Protein AF-A0A1F8RTR8-F1 (afdb_monomer)

Secondary structure (DSSP, 8-state):
-HHHHHHHHHHHHHHHHTSPEEEETTEEEE--GGGHHHHHHHHHHHHHHHHHHHHHS-TT-HHHHHHHHHHHHHHHHHHH-TT-HHHHHHHHHHHHHHHHHHHHTTSS-HHHHHHHHHHHHHHHHHHHHHHTTTT-TTPS-TTHHHHHHHTTHHHHHHHHHHHHT---TTS--PPPP-

Structure (mmCIF, N/CA/C/O backbone):
data_AF-A0A1F8RTR8-F1
#
_entry.id   AF-A0A1F8RTR8-F1
#
loop_
_atom_site.group_PDB
_atom_site.id
_atom_site.type_symbol
_atom_site.label_atom_id
_atom_site.label_alt_id
_atom_site.label_comp_id
_atom_site.label_asym_id
_atom_site.label_entity_id
_atom_site.label_seq_id
_atom_site.pdbx_PDB_ins_code
_atom_site.Cartn_x
_atom_site.Cartn_y
_atom_site.Cartn_z
_atom_site.occupancy
_atom_site.B_iso_or_equiv
_atom_site.auth_seq_id
_atom_site.auth_comp_id
_atom_site.auth_asym_id
_atom_site.auth_atom_id
_atom_site.pdbx_PDB_model_num
ATOM 1 N N . MET A 1 1 ? -12.261 -6.865 -1.893 1.00 75.06 1 MET A N 1
ATOM 2 C CA . MET A 1 1 ? -11.832 -5.700 -2.697 1.00 75.06 1 MET A CA 1
ATOM 3 C C . MET A 1 1 ? -10.372 -5.346 -2.446 1.00 75.06 1 MET A C 1
ATOM 5 O O . MET A 1 1 ? -9.597 -5.442 -3.381 1.00 75.06 1 MET A O 1
ATOM 9 N N . THR A 1 2 ? -9.931 -5.066 -1.217 1.00 83.62 2 THR A N 1
ATOM 10 C CA . THR A 1 2 ? -8.513 -4.719 -0.973 1.00 83.62 2 THR A CA 1
ATOM 11 C C . THR A 1 2 ? -7.526 -5.859 -1.247 1.00 83.62 2 THR A C 1
ATOM 13 O O . THR A 1 2 ? -6.476 -5.614 -1.820 1.00 83.62 2 THR A O 1
ATOM 16 N N . LEU A 1 3 ? -7.878 -7.119 -0.955 1.00 86.56 3 LEU A N 1
ATOM 17 C CA . LEU A 1 3 ? -7.029 -8.270 -1.316 1.00 86.56 3 LEU A CA 1
ATOM 18 C C . LEU A 1 3 ? -6.815 -8.394 -2.833 1.00 86.56 3 LEU A C 1
ATOM 20 O O . LEU A 1 3 ? -5.707 -8.675 -3.275 1.00 86.56 3 LEU A O 1
ATOM 24 N N . LEU A 1 4 ? -7.856 -8.112 -3.626 1.00 87.38 4 LEU A N 1
ATOM 25 C CA . LEU A 1 4 ? -7.751 -8.052 -5.086 1.00 87.38 4 LEU A CA 1
ATOM 26 C C . LEU A 1 4 ? -6.776 -6.949 -5.516 1.00 87.38 4 LEU A C 1
ATOM 28 O O . LEU A 1 4 ? -5.983 -7.169 -6.419 1.00 87.38 4 LEU A O 1
ATOM 32 N N . GLY A 1 5 ? -6.771 -5.804 -4.827 1.00 84.19 5 GLY A N 1
ATOM 33 C CA . GLY A 1 5 ? -5.777 -4.754 -5.059 1.00 84.19 5 GLY A CA 1
ATOM 34 C C . GLY A 1 5 ? -4.341 -5.236 -4.848 1.00 84.19 5 GLY A C 1
ATOM 35 O O . GLY A 1 5 ? -3.476 -4.896 -5.643 1.00 84.19 5 GLY A O 1
ATOM 36 N N . GLY A 1 6 ? -4.095 -6.093 -3.852 1.00 84.06 6 GLY A N 1
ATOM 37 C CA . GLY A 1 6 ? -2.775 -6.696 -3.643 1.00 84.06 6 GLY A CA 1
ATOM 38 C C . GLY A 1 6 ? -2.369 -7.640 -4.780 1.00 84.06 6 GLY A C 1
ATOM 39 O O . GLY A 1 6 ? -1.222 -7.631 -5.217 1.00 84.06 6 GLY A O 1
ATOM 40 N N . VAL A 1 7 ? -3.320 -8.406 -5.323 1.00 88.00 7 VAL A N 1
ATOM 41 C CA . VAL A 1 7 ? -3.085 -9.237 -6.517 1.00 88.00 7 VAL A CA 1
ATOM 42 C C . VAL A 1 7 ? -2.776 -8.368 -7.736 1.00 88.00 7 VAL A C 1
ATOM 44 O O . VAL A 1 7 ? -1.822 -8.650 -8.456 1.00 88.00 7 VAL A O 1
ATOM 47 N N . LEU A 1 8 ? -3.538 -7.290 -7.949 1.00 88.44 8 LEU A N 1
ATOM 48 C CA . LEU A 1 8 ? -3.298 -6.344 -9.044 1.00 88.44 8 LEU A CA 1
ATOM 49 C C . LEU A 1 8 ? -1.946 -5.643 -8.911 1.00 88.44 8 LEU A C 1
ATOM 51 O O . LEU A 1 8 ? -1.285 -5.426 -9.919 1.00 88.44 8 LEU A O 1
ATOM 55 N N . TRP A 1 9 ? -1.506 -5.351 -7.686 1.00 85.75 9 TRP A N 1
ATOM 56 C CA . TRP A 1 9 ? -0.172 -4.821 -7.421 1.00 85.75 9 TRP A CA 1
ATOM 57 C C . TRP A 1 9 ? 0.919 -5.794 -7.875 1.00 85.75 9 TRP A C 1
ATOM 59 O O . TRP A 1 9 ? 1.797 -5.416 -8.643 1.00 85.75 9 TRP A O 1
ATOM 69 N N . ILE A 1 10 ? 0.836 -7.067 -7.471 1.00 86.44 10 ILE A N 1
ATOM 70 C CA . ILE A 1 10 ? 1.791 -8.098 -7.909 1.00 86.44 10 ILE A CA 1
ATOM 71 C C . ILE A 1 10 ? 1.756 -8.250 -9.434 1.00 86.44 10 ILE A C 1
ATOM 73 O O . ILE A 1 10 ? 2.806 -8.292 -10.069 1.00 86.44 10 ILE A O 1
ATOM 77 N N . ALA A 1 11 ? 0.564 -8.293 -10.034 1.00 87.69 11 ALA A N 1
ATOM 78 C CA . ALA A 1 11 ? 0.414 -8.386 -11.482 1.00 87.69 11 ALA A CA 1
ATOM 79 C C . ALA A 1 11 ? 1.041 -7.180 -12.202 1.00 87.69 11 ALA A C 1
ATOM 81 O O . ALA A 1 11 ? 1.734 -7.368 -13.198 1.00 87.69 11 ALA A O 1
ATOM 82 N N . ALA A 1 12 ? 0.864 -5.963 -11.675 1.00 85.25 12 ALA A N 1
ATOM 83 C CA . ALA A 1 12 ? 1.506 -4.760 -12.196 1.00 85.25 12 ALA A CA 1
ATOM 84 C C . ALA A 1 12 ? 3.035 -4.897 -12.184 1.00 85.25 12 ALA A C 1
ATOM 86 O O . ALA A 1 12 ? 3.680 -4.596 -13.182 1.00 85.25 12 ALA A O 1
ATOM 87 N N . LEU A 1 13 ? 3.617 -5.425 -11.102 1.00 82.31 13 LEU A N 1
ATOM 88 C CA . LEU A 1 13 ? 5.060 -5.671 -11.035 1.00 82.31 13 LEU A CA 1
ATOM 89 C C . LEU A 1 13 ? 5.512 -6.695 -12.067 1.00 82.31 13 LEU A C 1
ATOM 91 O O . LEU A 1 13 ? 6.460 -6.434 -12.795 1.00 82.31 13 LEU A O 1
ATOM 95 N N . VAL A 1 14 ? 4.816 -7.827 -12.181 1.00 84.25 14 VAL A N 1
ATOM 96 C CA . VAL A 1 14 ? 5.143 -8.850 -13.184 1.00 84.25 14 VAL A CA 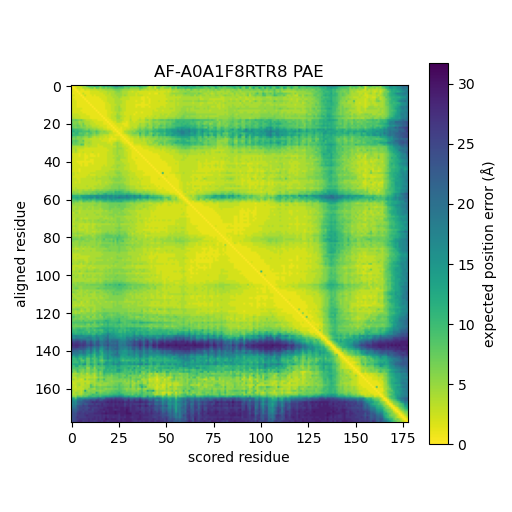1
ATOM 97 C C . VAL A 1 14 ? 5.098 -8.260 -14.594 1.00 84.25 14 VAL A C 1
ATOM 99 O O . VAL A 1 14 ? 6.010 -8.505 -15.380 1.00 84.25 14 VAL A O 1
ATOM 102 N N . VAL A 1 15 ? 4.085 -7.451 -14.911 1.00 84.50 15 VAL A N 1
ATOM 103 C CA . VAL A 1 15 ? 3.976 -6.779 -16.213 1.00 84.50 15 VAL A CA 1
ATOM 104 C C . VAL A 1 15 ? 5.108 -5.773 -16.416 1.00 84.50 15 VAL A C 1
ATOM 106 O O . VAL A 1 15 ? 5.698 -5.764 -17.488 1.00 84.50 15 VAL A O 1
ATOM 109 N N . ALA A 1 16 ? 5.466 -4.980 -15.404 1.00 81.38 16 ALA A N 1
ATOM 110 C CA . ALA A 1 16 ? 6.568 -4.023 -15.499 1.00 81.38 16 ALA A CA 1
ATOM 111 C C . ALA A 1 16 ? 7.924 -4.720 -15.735 1.00 81.38 16 ALA A C 1
ATOM 113 O O . ALA A 1 16 ? 8.689 -4.302 -16.601 1.00 81.38 16 ALA A O 1
ATOM 114 N N . ILE A 1 17 ? 8.188 -5.836 -15.041 1.00 79.62 17 ILE A N 1
ATOM 115 C CA . ILE A 1 17 ? 9.402 -6.660 -15.220 1.00 79.62 17 ILE A CA 1
ATOM 116 C C . ILE A 1 17 ? 9.464 -7.273 -16.611 1.00 79.62 17 ILE A C 1
ATOM 118 O O . ILE A 1 17 ? 10.542 -7.427 -17.171 1.00 79.62 17 ILE A O 1
ATOM 122 N N . ASN A 1 18 ? 8.320 -7.679 -17.158 1.00 83.56 18 ASN A N 1
ATOM 123 C CA . ASN A 1 18 ? 8.250 -8.364 -18.446 1.00 83.56 18 ASN A CA 1
ATOM 124 C C . ASN A 1 18 ? 7.904 -7.414 -19.600 1.00 83.56 18 ASN A C 1
ATOM 126 O O . ASN A 1 18 ? 7.709 -7.874 -20.724 1.00 83.56 18 ASN A O 1
ATOM 130 N N . GLY A 1 19 ? 7.863 -6.105 -19.337 1.00 80.88 19 GLY A N 1
ATOM 131 C CA . GLY A 1 19 ? 7.602 -5.075 -20.332 1.00 80.88 19 GLY A CA 1
ATOM 132 C C . GLY A 1 19 ? 8.645 -5.080 -21.455 1.00 80.88 19 GLY A C 1
ATOM 133 O O . GLY A 1 19 ? 9.770 -5.571 -21.254 1.00 80.88 19 GLY A O 1
ATOM 134 N N . PRO A 1 20 ? 8.284 -4.569 -22.647 1.00 84.56 20 PRO A N 1
ATOM 135 C CA . PRO A 1 20 ? 9.190 -4.524 -23.784 1.00 84.56 20 PRO A CA 1
ATOM 136 C C . PRO A 1 20 ? 10.413 -3.664 -23.456 1.00 84.56 20 PRO A C 1
ATOM 138 O O . PRO A 1 20 ? 10.324 -2.680 -22.725 1.00 84.56 20 PRO A O 1
ATOM 141 N N . ILE A 1 21 ? 11.571 -4.052 -23.988 1.00 85.75 21 ILE A N 1
ATOM 142 C CA . ILE A 1 21 ? 12.793 -3.260 -23.849 1.00 85.75 21 ILE A CA 1
ATOM 143 C C . ILE A 1 21 ? 12.718 -2.098 -24.840 1.00 85.75 21 ILE A C 1
ATOM 145 O O . ILE A 1 21 ? 12.547 -2.318 -26.039 1.00 85.75 21 ILE A O 1
ATOM 149 N N . VAL A 1 22 ? 12.860 -0.879 -24.333 1.00 83.88 22 VAL A N 1
ATOM 150 C CA . VAL A 1 22 ? 12.938 0.357 -25.108 1.00 83.88 22 VAL A CA 1
ATOM 151 C C . VAL A 1 22 ? 14.374 0.859 -25.058 1.00 83.88 22 VAL A C 1
ATOM 153 O O . VAL A 1 22 ? 15.023 0.838 -24.010 1.00 83.88 22 VAL A O 1
ATOM 156 N N . VAL A 1 23 ? 14.875 1.270 -26.219 1.00 88.94 23 VAL A N 1
ATOM 157 C CA . VAL A 1 23 ? 16.188 1.891 -26.376 1.00 88.94 23 VAL A CA 1
ATOM 158 C C . VAL A 1 23 ? 15.952 3.297 -26.904 1.00 88.94 23 VAL A C 1
ATOM 160 O O . VAL A 1 23 ? 15.406 3.454 -27.995 1.00 88.94 23 VAL A O 1
ATOM 163 N N . ASP A 1 24 ? 16.343 4.302 -26.131 1.00 87.88 24 ASP A N 1
ATOM 164 C CA . ASP A 1 24 ? 16.258 5.710 -26.512 1.00 87.88 24 ASP A CA 1
ATOM 165 C C . ASP A 1 24 ? 17.564 6.457 -26.189 1.00 87.88 24 ASP A C 1
ATOM 167 O O . ASP A 1 24 ? 18.583 5.854 -25.842 1.00 87.88 24 ASP A O 1
ATOM 171 N N . GLU A 1 25 ? 17.559 7.780 -26.358 1.00 87.62 25 GLU A N 1
ATOM 172 C CA . GLU A 1 25 ? 18.724 8.642 -26.113 1.00 87.62 25 GLU A CA 1
ATOM 173 C C . GLU A 1 25 ? 19.203 8.637 -24.646 1.00 87.62 25 GLU A C 1
ATOM 175 O O . GLU A 1 25 ? 20.339 9.024 -24.373 1.00 87.62 25 GLU A O 1
ATOM 180 N N . TRP A 1 26 ? 18.372 8.159 -23.711 1.00 74.81 26 TRP A N 1
ATOM 181 C CA . TRP A 1 26 ? 18.653 8.093 -22.275 1.00 74.81 26 TRP A CA 1
ATOM 182 C C . TRP A 1 26 ? 19.114 6.702 -21.818 1.00 74.81 26 TRP A C 1
ATOM 184 O O . TRP A 1 26 ? 19.525 6.539 -20.666 1.00 74.81 26 TRP A O 1
ATOM 194 N N . GLY A 1 27 ? 19.097 5.706 -22.709 1.00 80.25 27 GLY A N 1
ATOM 195 C CA . GLY A 1 27 ? 19.649 4.376 -22.473 1.00 80.25 27 GLY A CA 1
ATOM 196 C C . GLY A 1 27 ? 18.702 3.244 -22.859 1.00 80.25 27 GLY A C 1
ATOM 197 O O . GLY A 1 27 ? 17.877 3.354 -23.760 1.00 80.25 27 GLY A O 1
ATOM 198 N N . THR A 1 28 ? 18.866 2.099 -22.198 1.00 78.88 28 THR A N 1
ATOM 199 C CA . THR A 1 28 ? 18.033 0.906 -22.399 1.00 78.88 28 THR A CA 1
ATOM 200 C C . THR A 1 28 ? 17.287 0.587 -21.111 1.00 78.88 28 THR A C 1
ATOM 202 O O . THR A 1 28 ? 17.915 0.359 -20.078 1.00 78.88 28 THR A O 1
ATOM 205 N N . TYR A 1 29 ? 15.957 0.550 -21.167 1.00 76.50 29 TYR A N 1
ATOM 206 C CA . TYR A 1 29 ? 15.097 0.231 -20.023 1.00 76.50 29 TYR A CA 1
ATOM 207 C C . TYR A 1 29 ? 13.901 -0.622 -20.447 1.00 76.50 29 TYR A C 1
ATOM 209 O O . TYR A 1 29 ? 13.642 -0.821 -21.631 1.00 76.50 29 TYR A O 1
ATOM 217 N N . ARG A 1 30 ? 13.171 -1.166 -19.469 1.00 78.44 30 ARG A N 1
ATOM 218 C CA . ARG A 1 30 ? 11.895 -1.845 -19.718 1.00 78.44 30 ARG A CA 1
ATOM 219 C C . ARG A 1 30 ? 10.743 -0.864 -19.593 1.00 78.44 30 ARG A C 1
ATOM 221 O O . ARG A 1 30 ? 10.646 -0.158 -18.591 1.00 78.44 30 ARG A O 1
ATOM 228 N N . ASP A 1 31 ? 9.869 -0.851 -20.588 1.00 79.00 31 ASP A N 1
ATOM 229 C CA . ASP A 1 31 ? 8.670 -0.026 -20.574 1.00 79.00 31 ASP A CA 1
ATOM 230 C C . ASP A 1 31 ? 7.635 -0.594 -19.594 1.00 79.00 31 ASP A C 1
ATOM 232 O O . ASP A 1 31 ? 7.005 -1.629 -19.824 1.00 79.00 31 ASP A O 1
ATOM 236 N N . GLY A 1 32 ? 7.466 0.111 -18.477 1.00 78.50 32 GLY A N 1
ATOM 237 C CA . GLY A 1 32 ? 6.489 -0.206 -17.444 1.00 78.50 32 GLY A CA 1
ATOM 238 C C . GLY A 1 32 ? 5.085 0.344 -17.711 1.00 78.50 32 GLY A C 1
ATOM 239 O O . GLY A 1 32 ? 4.200 0.134 -16.882 1.00 78.50 32 GLY A O 1
ATOM 240 N N . MET A 1 33 ? 4.832 1.042 -18.824 1.00 82.50 33 MET A N 1
ATOM 241 C CA . MET A 1 33 ? 3.546 1.712 -19.065 1.00 82.50 33 MET A CA 1
ATOM 242 C C . MET A 1 33 ? 2.363 0.742 -19.119 1.00 82.50 33 MET A C 1
ATOM 244 O O . MET A 1 33 ? 1.274 1.073 -18.648 1.00 82.50 33 MET A O 1
ATOM 248 N N . ALA A 1 34 ? 2.574 -0.489 -19.592 1.00 84.25 34 ALA A N 1
ATOM 249 C CA . ALA A 1 34 ? 1.549 -1.535 -19.580 1.00 84.25 34 ALA A CA 1
ATOM 250 C C . ALA A 1 34 ? 1.096 -1.933 -18.157 1.00 84.25 34 ALA A C 1
ATOM 252 O O . ALA A 1 34 ? -0.018 -2.424 -17.976 1.00 84.25 34 ALA A O 1
ATOM 253 N N . ALA A 1 35 ? 1.927 -1.698 -17.135 1.00 84.38 35 ALA A N 1
ATOM 254 C CA . ALA A 1 35 ? 1.590 -1.963 -15.740 1.00 84.38 35 ALA A CA 1
ATOM 255 C C . ALA A 1 35 ? 0.752 -0.848 -15.094 1.00 84.38 35 ALA A C 1
ATOM 257 O O . ALA A 1 35 ? 0.115 -1.089 -14.065 1.00 84.38 35 ALA A O 1
ATOM 258 N N . MET A 1 36 ? 0.714 0.355 -15.684 1.00 84.31 36 MET A N 1
ATOM 259 C CA . MET A 1 36 ? 0.071 1.532 -15.084 1.00 84.31 36 MET A CA 1
ATOM 260 C C . MET A 1 36 ? -1.418 1.333 -14.768 1.00 84.31 36 MET A C 1
ATOM 262 O O . MET A 1 36 ? -1.820 1.668 -13.652 1.00 84.31 36 MET A O 1
ATOM 266 N N . PRO A 1 37 ? -2.253 0.736 -15.646 1.00 88.06 37 PRO A N 1
ATOM 267 C CA . PRO A 1 37 ? -3.659 0.496 -15.317 1.00 88.06 37 PRO A CA 1
ATOM 268 C C . PRO A 1 37 ? -3.842 -0.434 -14.108 1.00 88.06 37 PRO A C 1
ATOM 270 O O . PRO A 1 37 ? -4.712 -0.199 -13.267 1.00 88.06 37 PRO A O 1
ATOM 273 N N . LEU A 1 38 ? -3.003 -1.472 -13.992 1.00 88.50 38 LEU A N 1
ATOM 274 C CA . LEU A 1 38 ? -3.037 -2.426 -12.878 1.00 88.50 38 LEU A CA 1
ATOM 275 C C . LEU A 1 38 ? -2.569 -1.772 -11.575 1.00 88.50 38 LEU A C 1
ATOM 277 O O . LEU A 1 38 ? -3.211 -1.935 -10.536 1.00 88.50 38 LEU A O 1
ATOM 281 N N . PHE A 1 39 ? -1.490 -0.992 -11.645 1.00 83.75 39 PHE A N 1
ATOM 282 C CA . PHE A 1 39 ? -0.960 -0.218 -10.526 1.00 83.75 39 PHE A CA 1
ATOM 283 C C . PHE A 1 39 ? -1.994 0.780 -9.998 1.00 83.75 39 PHE A C 1
ATOM 285 O O . PHE A 1 39 ? -2.283 0.818 -8.800 1.00 83.75 39 PHE A O 1
ATOM 292 N N . PHE A 1 40 ? -2.624 1.531 -10.901 1.00 87.25 40 PHE A N 1
ATOM 293 C CA . PHE A 1 40 ? -3.669 2.487 -10.565 1.00 87.25 40 PHE A CA 1
ATOM 294 C C . PHE A 1 40 ? -4.858 1.808 -9.877 1.00 87.25 40 PHE A C 1
ATOM 296 O O . PHE A 1 40 ? -5.270 2.220 -8.791 1.00 87.25 40 PHE A O 1
ATOM 303 N N . ALA A 1 41 ? -5.363 0.712 -10.451 1.00 90.56 41 ALA A N 1
ATOM 304 C CA . ALA A 1 41 ? -6.453 -0.056 -9.858 1.00 90.56 41 ALA A CA 1
ATOM 305 C C . ALA A 1 41 ? -6.085 -0.613 -8.470 1.00 90.56 41 ALA A C 1
ATOM 307 O O . ALA A 1 41 ? -6.904 -0.568 -7.547 1.00 90.56 41 ALA A O 1
ATOM 308 N N . ALA A 1 42 ? -4.849 -1.087 -8.286 1.00 88.62 42 ALA A N 1
ATOM 309 C CA . ALA A 1 42 ? -4.358 -1.544 -6.991 1.00 88.62 42 ALA A CA 1
ATOM 310 C C . ALA A 1 42 ? -4.405 -0.428 -5.936 1.00 88.62 42 ALA A C 1
ATOM 312 O O . ALA A 1 42 ? -4.948 -0.642 -4.846 1.00 88.62 42 ALA A O 1
ATOM 313 N N . ILE A 1 43 ? -3.903 0.768 -6.260 1.00 88.19 43 ILE A N 1
ATOM 314 C CA . ILE A 1 43 ? -3.917 1.924 -5.353 1.00 88.19 43 ILE A CA 1
ATOM 315 C C . ILE A 1 43 ? -5.346 2.389 -5.054 1.00 88.19 43 ILE A C 1
ATOM 317 O O . ILE A 1 43 ? -5.668 2.644 -3.892 1.00 88.19 43 ILE A O 1
ATOM 321 N N . MET A 1 44 ? -6.235 2.436 -6.053 1.00 90.19 44 MET A N 1
ATOM 322 C CA . MET A 1 44 ? -7.649 2.757 -5.826 1.00 90.19 44 MET A CA 1
ATOM 323 C C . MET A 1 44 ? -8.285 1.795 -4.818 1.00 90.19 44 MET A C 1
ATOM 325 O O . MET A 1 44 ? -8.955 2.227 -3.879 1.00 90.19 44 MET A O 1
ATOM 329 N N . LEU A 1 45 ? -8.047 0.488 -4.970 1.00 90.69 45 LEU A N 1
ATOM 330 C CA . LEU A 1 45 ? -8.581 -0.526 -4.060 1.00 90.69 45 LEU A CA 1
ATOM 331 C C . LEU A 1 45 ? -7.980 -0.428 -2.651 1.00 90.69 45 LEU A C 1
ATOM 333 O O . LEU A 1 45 ? -8.691 -0.701 -1.679 1.00 90.69 45 LEU A O 1
ATOM 337 N N . LEU A 1 46 ? -6.716 -0.007 -2.520 1.00 89.06 46 LEU A N 1
ATOM 338 C CA . LEU A 1 46 ? -6.123 0.313 -1.219 1.00 89.06 46 LEU A CA 1
ATOM 339 C C . LEU A 1 46 ? -6.818 1.512 -0.576 1.00 89.06 46 LEU A C 1
ATOM 341 O O . LEU A 1 46 ? -7.239 1.409 0.573 1.00 89.06 46 LEU A O 1
ATOM 345 N N . GLY A 1 47 ? -6.991 2.610 -1.318 1.00 87.38 47 GLY A N 1
ATOM 346 C CA . GLY A 1 47 ? -7.668 3.821 -0.848 1.00 87.38 47 GLY A CA 1
ATOM 347 C C . GLY A 1 47 ? -9.099 3.545 -0.383 1.00 87.38 47 GLY A C 1
ATOM 348 O O . GLY A 1 47 ? -9.464 3.872 0.746 1.00 87.38 47 GLY A O 1
ATOM 349 N N . VAL A 1 48 ? -9.888 2.831 -1.192 1.00 89.38 48 VAL A N 1
ATOM 350 C CA . VAL A 1 48 ? -11.241 2.384 -0.810 1.00 89.38 48 VAL A CA 1
ATOM 351 C C . VAL A 1 48 ? -11.198 1.519 0.453 1.00 89.38 48 VAL A C 1
ATOM 353 O O . VAL A 1 48 ? -12.013 1.702 1.359 1.00 89.38 48 VAL A O 1
ATOM 356 N N . GLY A 1 49 ? -10.231 0.602 0.546 1.00 87.19 49 GLY A N 1
ATOM 357 C CA . GLY A 1 49 ? -10.019 -0.220 1.734 1.00 87.19 49 GLY A CA 1
ATOM 358 C C . GLY A 1 49 ? -9.721 0.603 2.990 1.00 87.19 49 GLY A C 1
ATOM 359 O O . GLY A 1 49 ? -10.313 0.352 4.039 1.00 87.19 49 GLY A O 1
ATOM 360 N N . MET A 1 50 ? -8.850 1.608 2.884 1.00 86.88 50 MET A N 1
ATOM 361 C CA . MET A 1 50 ? -8.504 2.505 3.990 1.00 86.88 50 MET A CA 1
ATOM 362 C C . MET A 1 50 ? -9.703 3.325 4.459 1.00 86.88 50 MET A C 1
ATOM 364 O O . MET A 1 50 ? -9.956 3.398 5.661 1.00 86.88 50 MET A O 1
ATOM 368 N N . ILE A 1 51 ? -10.473 3.897 3.529 1.00 88.25 51 ILE A N 1
ATOM 369 C CA . ILE A 1 51 ? -11.699 4.635 3.855 1.00 88.25 51 ILE A CA 1
ATOM 370 C C . ILE A 1 51 ? -12.687 3.707 4.569 1.00 88.25 51 ILE A C 1
ATOM 372 O O . ILE A 1 51 ? -13.239 4.069 5.606 1.00 88.25 51 ILE A O 1
ATOM 376 N N . ALA A 1 52 ? -12.861 2.474 4.086 1.00 89.19 52 ALA A N 1
ATOM 377 C CA . ALA A 1 52 ? -13.737 1.498 4.727 1.00 89.19 52 ALA A CA 1
ATOM 378 C C . ALA A 1 52 ? -13.288 1.131 6.154 1.00 89.19 52 ALA A C 1
ATOM 380 O O . ALA A 1 52 ? -14.138 0.976 7.032 1.00 89.19 52 ALA A O 1
ATOM 381 N N . VAL A 1 53 ? -11.978 1.018 6.413 1.00 86.12 53 VAL A N 1
ATOM 382 C CA . VAL A 1 53 ? -11.445 0.835 7.776 1.00 86.12 53 VAL A CA 1
ATOM 383 C C . VAL A 1 53 ? -11.739 2.066 8.633 1.00 86.12 53 VAL A C 1
ATOM 385 O O . VAL A 1 53 ? -12.264 1.927 9.735 1.00 86.12 53 VAL A O 1
ATOM 388 N N . ALA A 1 54 ? -11.479 3.268 8.122 1.00 86.88 54 ALA A N 1
ATOM 389 C CA . ALA A 1 54 ? -11.691 4.519 8.846 1.00 86.88 54 ALA A CA 1
ATOM 390 C C . ALA A 1 54 ? -13.157 4.751 9.245 1.00 86.88 54 ALA A C 1
ATOM 392 O O . ALA A 1 54 ? -13.437 5.190 10.363 1.00 86.88 54 ALA A O 1
ATOM 393 N N . LEU A 1 55 ? -14.100 4.403 8.366 1.00 88.44 55 LEU A N 1
ATOM 394 C CA . LEU A 1 55 ? -15.538 4.472 8.641 1.00 88.44 55 LEU A CA 1
ATOM 395 C C . LEU A 1 55 ? -15.993 3.484 9.729 1.00 88.44 55 LEU A C 1
ATOM 397 O O . LEU A 1 55 ? -17.054 3.677 10.317 1.00 88.44 55 LEU A O 1
ATOM 401 N N . ARG A 1 56 ? -15.207 2.437 10.011 1.00 86.38 56 ARG A N 1
ATOM 402 C CA . ARG A 1 56 ? -15.481 1.451 11.072 1.00 86.38 56 ARG A CA 1
ATOM 403 C C . ARG A 1 56 ? -14.862 1.820 12.420 1.00 86.38 56 ARG A C 1
ATOM 405 O O . ARG A 1 56 ? -15.177 1.161 13.407 1.00 86.38 56 ARG A O 1
ATOM 412 N N . LEU A 1 57 ? -13.994 2.831 12.471 1.00 85.44 57 LEU A N 1
ATOM 413 C CA . LEU A 1 57 ? -13.408 3.304 13.724 1.00 85.44 57 LEU A CA 1
ATOM 414 C C . LEU A 1 57 ? -14.447 4.073 14.558 1.00 85.44 57 LEU A C 1
ATOM 416 O O . LEU A 1 57 ? -15.323 4.718 13.975 1.00 85.44 57 LEU A O 1
ATOM 420 N N . PRO A 1 58 ? -14.348 4.058 15.900 1.00 83.75 58 PRO A N 1
ATOM 421 C CA . PRO A 1 58 ? -15.239 4.818 16.779 1.00 83.75 58 PRO A CA 1
ATOM 422 C C . PRO A 1 58 ? -15.153 6.336 16.527 1.00 83.75 58 PRO A C 1
ATOM 424 O O . PRO A 1 58 ? -14.131 6.844 16.071 1.00 83.75 58 PRO A O 1
ATOM 427 N N . GLU A 1 59 ? -16.229 7.075 16.820 1.00 79.38 59 GLU A N 1
ATOM 428 C CA . GLU A 1 59 ? -16.342 8.530 16.593 1.00 79.38 59 GLU A CA 1
ATOM 429 C C . GLU A 1 59 ? -15.187 9.397 17.121 1.00 79.38 59 GLU A C 1
ATOM 431 O O . GLU A 1 59 ? -14.750 10.276 16.374 1.00 79.38 59 GLU A O 1
ATOM 436 N N . PRO A 1 60 ? -14.616 9.153 18.319 1.00 83.06 60 PRO A N 1
ATOM 437 C CA . PRO A 1 60 ? -13.462 9.923 18.787 1.00 83.06 60 PRO A CA 1
ATOM 438 C C . PRO A 1 60 ? -12.185 9.741 17.940 1.00 83.06 60 PRO A C 1
ATOM 440 O O . PRO A 1 60 ? -11.221 10.481 18.126 1.00 83.06 60 PRO A O 1
ATOM 443 N N . ALA A 1 61 ? -12.144 8.812 16.977 1.00 84.38 61 ALA A N 1
ATOM 444 C CA . ALA A 1 61 ? -11.000 8.588 16.088 1.00 84.38 61 ALA A CA 1
ATOM 445 C C . ALA A 1 61 ? -10.972 9.545 14.873 1.00 84.38 61 ALA A C 1
ATOM 447 O O . ALA A 1 61 ? -10.814 9.115 13.726 1.00 84.38 61 ALA A O 1
ATOM 448 N N . SER A 1 62 ? -11.100 10.855 15.104 1.00 88.69 62 SER A N 1
ATOM 449 C CA . SER A 1 62 ? -11.086 11.874 14.040 1.00 88.69 62 SER A CA 1
ATOM 45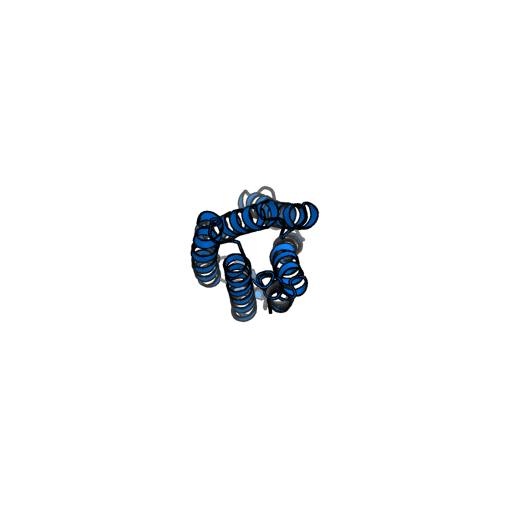0 C C . SER A 1 62 ? -9.758 11.919 13.270 1.00 88.69 62 SER A C 1
ATOM 452 O O . SER A 1 62 ? -9.764 12.026 12.044 1.00 88.69 62 SER A O 1
ATOM 454 N N . ILE A 1 63 ? -8.625 11.755 13.965 1.00 91.75 63 ILE A N 1
ATOM 455 C CA . ILE A 1 63 ? -7.280 11.785 13.365 1.00 91.75 63 ILE A CA 1
ATOM 456 C C . ILE A 1 63 ? -7.075 10.633 12.359 1.00 91.75 63 ILE A C 1
ATOM 458 O O . ILE A 1 63 ? -6.756 10.925 11.206 1.00 91.75 63 ILE A O 1
ATOM 462 N N . PRO A 1 64 ? -7.300 9.346 12.707 1.00 90.88 64 PRO A N 1
ATOM 463 C CA . PRO A 1 64 ? -7.235 8.252 11.734 1.00 90.88 64 PRO A CA 1
ATOM 464 C C . PRO A 1 64 ? -8.161 8.435 10.530 1.00 90.88 64 PRO A C 1
ATOM 466 O O . PRO A 1 64 ? -7.787 8.095 9.411 1.00 90.88 64 PRO A O 1
ATOM 469 N N . ARG A 1 65 ? -9.359 8.999 10.729 1.00 91.81 65 ARG A N 1
ATOM 470 C CA . ARG A 1 65 ? -10.289 9.267 9.625 1.00 91.81 65 ARG A CA 1
ATOM 471 C C . ARG A 1 65 ? -9.741 10.320 8.669 1.00 91.81 65 ARG A C 1
ATOM 473 O O . ARG A 1 65 ? -9.694 10.069 7.469 1.00 91.81 65 ARG A O 1
ATOM 480 N N . ALA A 1 66 ? -9.276 11.456 9.189 1.00 92.94 66 ALA A N 1
ATOM 481 C CA . ALA A 1 66 ? -8.632 12.490 8.381 1.00 92.94 66 ALA A CA 1
ATOM 482 C C . ALA A 1 66 ? -7.406 11.937 7.636 1.00 92.94 66 ALA A C 1
ATOM 484 O O . ALA A 1 66 ? -7.259 12.158 6.434 1.00 92.94 66 ALA A O 1
ATOM 485 N N . ALA A 1 67 ? -6.579 11.143 8.323 1.00 93.38 67 ALA A N 1
ATOM 486 C CA . ALA A 1 67 ? -5.422 10.487 7.729 1.00 93.38 67 ALA A CA 1
ATOM 487 C C . ALA A 1 67 ? -5.809 9.550 6.578 1.00 93.38 67 ALA A C 1
ATOM 489 O O . ALA A 1 67 ? -5.137 9.565 5.554 1.00 93.38 67 ALA A O 1
ATOM 490 N N . ALA A 1 68 ? -6.903 8.789 6.690 1.00 92.00 68 ALA A N 1
ATOM 491 C CA . ALA A 1 68 ? -7.376 7.927 5.606 1.00 92.00 68 ALA A CA 1
ATOM 492 C C . ALA A 1 68 ? -7.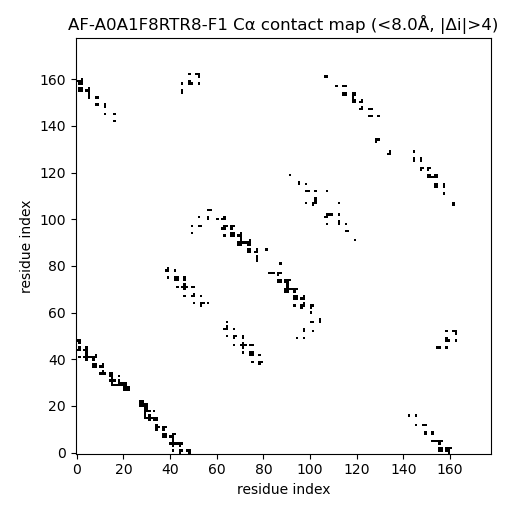775 8.717 4.350 1.00 92.00 68 ALA A C 1
ATOM 494 O O . ALA A 1 68 ? -7.451 8.292 3.240 1.00 92.00 68 ALA A O 1
ATOM 495 N N . TYR A 1 69 ? -8.439 9.870 4.503 1.00 92.75 69 TYR A N 1
ATOM 496 C CA . TYR A 1 69 ? -8.793 10.732 3.368 1.00 92.75 69 TYR A CA 1
ATOM 497 C C . TYR A 1 69 ? -7.552 11.324 2.701 1.00 92.75 69 TYR A C 1
ATOM 499 O O . TYR A 1 69 ? -7.379 11.178 1.491 1.00 92.75 69 TYR A O 1
ATOM 507 N N . VAL A 1 70 ? -6.658 11.923 3.494 1.00 95.06 70 VAL A N 1
ATOM 508 C CA . VAL A 1 70 ? -5.404 12.505 2.993 1.00 95.06 70 VAL A CA 1
ATOM 509 C C . VAL A 1 70 ? -4.548 11.434 2.318 1.00 95.06 70 VAL A C 1
ATOM 511 O O . VAL A 1 70 ? -4.074 11.645 1.205 1.00 95.06 70 VAL A O 1
ATOM 514 N N . ALA A 1 71 ? -4.412 10.259 2.936 1.00 92.88 71 ALA A N 1
ATOM 515 C CA . ALA A 1 71 ? -3.653 9.144 2.384 1.00 92.88 71 ALA A CA 1
ATOM 516 C C . ALA A 1 71 ? -4.240 8.625 1.071 1.00 92.88 71 ALA A C 1
ATOM 518 O O . ALA A 1 71 ? -3.493 8.284 0.160 1.00 92.88 71 ALA A O 1
ATOM 519 N N . SER A 1 72 ? -5.569 8.576 0.959 1.00 91.62 72 SER A N 1
ATOM 520 C CA . SER A 1 72 ? -6.239 8.132 -0.265 1.00 91.62 72 SER A CA 1
ATOM 521 C C . SER A 1 72 ? -6.024 9.125 -1.406 1.00 91.62 72 SER A C 1
ATOM 523 O O . SER A 1 72 ? -5.680 8.712 -2.509 1.00 91.62 72 SER A O 1
ATOM 525 N N . MET A 1 73 ? -6.158 10.430 -1.145 1.00 93.31 73 MET A N 1
ATOM 526 C CA . MET A 1 73 ? -5.886 11.469 -2.146 1.00 93.31 73 MET A CA 1
ATOM 527 C C . MET A 1 73 ? -4.415 11.478 -2.569 1.00 93.31 73 MET A C 1
ATOM 529 O O . MET A 1 73 ? -4.118 11.509 -3.761 1.00 93.31 73 MET A O 1
ATOM 533 N N . ALA A 1 74 ? -3.498 11.403 -1.603 1.00 94.12 74 ALA A N 1
ATOM 534 C CA . ALA A 1 74 ? -2.067 11.342 -1.866 1.00 94.12 74 ALA A CA 1
ATOM 535 C C . ALA A 1 74 ? -1.684 10.065 -2.629 1.00 94.12 74 ALA A C 1
ATOM 537 O O . ALA A 1 74 ? -0.902 10.124 -3.570 1.00 94.12 74 ALA A O 1
ATOM 538 N N . GLY A 1 75 ? -2.293 8.927 -2.286 1.00 89.06 75 GLY A N 1
ATOM 539 C CA . GLY A 1 75 ? -2.106 7.664 -2.993 1.00 89.06 75 GLY A CA 1
ATOM 540 C C . GLY A 1 75 ? -2.553 7.760 -4.448 1.00 89.06 75 GLY A C 1
ATOM 541 O O . GLY A 1 75 ? -1.797 7.388 -5.335 1.00 89.06 75 GLY A O 1
ATOM 542 N N . LEU A 1 76 ? -3.738 8.321 -4.713 1.00 90.00 76 LEU A N 1
ATOM 543 C CA . LEU A 1 76 ? -4.219 8.550 -6.080 1.00 90.00 76 LEU A CA 1
ATOM 544 C C . LEU A 1 76 ? -3.297 9.486 -6.865 1.00 90.00 76 LEU A C 1
ATOM 546 O O . LEU A 1 76 ? -2.970 9.195 -8.013 1.00 90.00 76 LEU A O 1
ATOM 550 N N . LEU A 1 77 ? -2.848 10.580 -6.247 1.00 91.88 77 LEU A N 1
ATOM 551 C CA . LEU A 1 77 ? -1.901 11.503 -6.869 1.00 91.88 77 LEU A CA 1
ATOM 552 C C . LEU A 1 77 ? -0.587 10.794 -7.222 1.00 91.88 77 LEU A C 1
ATOM 554 O O . LEU A 1 77 ? -0.085 10.949 -8.332 1.00 91.88 77 LEU A O 1
ATOM 558 N N . TRP A 1 78 ? -0.065 9.976 -6.308 1.00 87.44 78 TRP A N 1
ATOM 559 C CA . TRP A 1 78 ? 1.125 9.166 -6.551 1.00 87.44 78 TRP A CA 1
ATOM 560 C C . TRP A 1 78 ? 0.889 8.089 -7.615 1.00 87.44 78 TRP A C 1
ATOM 562 O O . TRP A 1 78 ? 1.790 7.781 -8.379 1.00 87.44 78 TRP A O 1
ATOM 572 N N . ALA A 1 79 ? -0.327 7.555 -7.737 1.00 81.44 79 ALA A N 1
ATOM 573 C CA . ALA A 1 79 ? -0.657 6.599 -8.787 1.00 81.44 79 ALA A CA 1
ATOM 574 C C . ALA A 1 79 ? -0.587 7.211 -10.195 1.00 81.44 79 ALA A C 1
ATOM 576 O O . ALA A 1 79 ? -0.139 6.546 -11.124 1.00 81.44 79 ALA A O 1
ATOM 577 N N . PHE A 1 80 ? -0.997 8.475 -10.346 1.00 82.19 80 PHE A N 1
ATOM 578 C CA . PHE A 1 80 ? -0.879 9.220 -11.605 1.00 82.19 80 PHE A CA 1
ATOM 579 C C . PHE A 1 80 ? 0.537 9.734 -11.874 1.00 82.19 80 PHE A C 1
ATOM 581 O O . PHE A 1 80 ? 0.945 9.841 -13.027 1.00 82.19 80 PHE A O 1
ATOM 588 N N . ALA A 1 81 ? 1.269 10.069 -10.815 1.00 82.50 81 ALA A N 1
ATOM 589 C CA . ALA A 1 81 ? 2.626 10.585 -10.884 1.00 82.50 81 ALA A CA 1
ATOM 590 C C . ALA A 1 81 ? 3.533 9.797 -9.924 1.00 82.50 81 ALA A C 1
ATOM 592 O O . ALA A 1 81 ? 3.907 10.318 -8.870 1.00 82.50 81 ALA A O 1
ATOM 593 N N . PRO A 1 82 ? 3.910 8.546 -10.258 1.00 71.94 82 PRO A N 1
ATOM 594 C CA . PRO A 1 82 ? 4.711 7.694 -9.372 1.00 71.94 82 PRO A CA 1
ATOM 595 C C . PRO A 1 82 ? 6.108 8.260 -9.091 1.00 71.94 82 PRO A C 1
ATOM 597 O O . PRO A 1 82 ? 6.698 7.970 -8.052 1.00 71.94 82 PRO A O 1
ATOM 600 N N . TRP A 1 83 ? 6.607 9.142 -9.961 1.00 73.94 83 TRP A N 1
ATOM 601 C CA . TRP A 1 83 ? 7.828 9.921 -9.735 1.00 73.94 83 TRP A CA 1
ATOM 602 C C . TRP A 1 83 ? 7.679 10.988 -8.640 1.00 73.94 83 TRP A C 1
ATOM 604 O O . TRP A 1 83 ? 8.677 11.453 -8.087 1.00 73.94 83 TRP A O 1
ATOM 614 N N . PHE A 1 84 ? 6.455 11.393 -8.286 1.00 82.88 84 PHE A N 1
ATOM 615 C CA . PHE A 1 84 ? 6.208 12.364 -7.225 1.00 82.88 84 PHE A CA 1
ATOM 616 C C . PHE A 1 84 ? 6.226 11.689 -5.846 1.00 82.88 84 PHE A C 1
ATOM 618 O O . PHE A 1 84 ? 5.206 11.536 -5.174 1.00 82.88 84 PHE A O 1
ATOM 625 N N . MET A 1 85 ? 7.426 11.291 -5.417 1.00 83.94 85 MET A N 1
ATOM 626 C CA . MET A 1 85 ? 7.666 10.465 -4.224 1.00 83.94 85 MET A CA 1
ATOM 627 C C . MET A 1 85 ? 7.033 11.014 -2.939 1.00 83.94 85 MET A C 1
ATOM 629 O O . MET A 1 85 ? 6.594 10.238 -2.092 1.00 83.94 85 MET A O 1
ATOM 633 N N . TRP A 1 86 ? 6.923 12.337 -2.802 1.00 88.50 86 TRP A N 1
ATOM 634 C CA . TRP A 1 86 ? 6.287 12.980 -1.648 1.00 88.50 86 TRP A CA 1
ATOM 635 C C . TRP A 1 86 ? 4.827 12.566 -1.460 1.00 88.50 86 TRP A C 1
ATOM 637 O O . TRP A 1 86 ? 4.401 12.334 -0.329 1.00 88.50 86 TRP A O 1
ATOM 647 N N . ALA A 1 87 ? 4.070 12.410 -2.549 1.00 89.06 87 ALA A N 1
ATOM 648 C CA . ALA A 1 87 ? 2.696 11.925 -2.476 1.00 89.06 87 ALA A CA 1
ATOM 649 C C . ALA A 1 87 ? 2.644 10.476 -1.961 1.00 89.06 87 ALA A C 1
ATOM 651 O O . ALA A 1 87 ? 1.818 10.156 -1.106 1.00 89.06 87 ALA A O 1
ATOM 652 N N . GLY A 1 88 ? 3.588 9.632 -2.386 1.00 87.75 88 GLY A N 1
ATOM 653 C CA . GLY A 1 88 ? 3.756 8.284 -1.845 1.00 87.75 88 GLY A CA 1
ATOM 654 C C . GLY A 1 88 ? 4.046 8.300 -0.342 1.00 87.75 88 GLY A C 1
ATOM 655 O O . GLY A 1 88 ? 3.384 7.594 0.419 1.00 87.75 88 GLY A O 1
ATOM 656 N N . VAL A 1 89 ? 4.990 9.133 0.114 1.00 90.88 89 VAL A N 1
ATOM 657 C CA . VAL A 1 89 ? 5.337 9.252 1.545 1.00 90.88 89 VAL A CA 1
ATOM 658 C C . VAL A 1 89 ? 4.104 9.617 2.369 1.00 90.88 89 VAL A C 1
ATOM 660 O O . VAL A 1 89 ? 3.823 8.968 3.375 1.00 90.88 89 VAL A O 1
ATOM 663 N N . VAL A 1 90 ? 3.331 10.612 1.924 1.00 94.69 90 VAL A N 1
ATOM 664 C CA . VAL A 1 90 ? 2.097 11.034 2.603 1.00 94.69 90 VAL A CA 1
ATOM 665 C C . VAL A 1 90 ? 1.061 9.905 2.627 1.00 94.69 90 VAL A C 1
ATOM 667 O O . VAL A 1 90 ? 0.446 9.668 3.669 1.00 94.69 90 VAL A O 1
ATOM 670 N N . ALA A 1 91 ? 0.895 9.174 1.521 1.00 91.44 91 ALA A N 1
ATOM 671 C CA . ALA A 1 91 ? -0.032 8.049 1.434 1.00 91.44 91 ALA A CA 1
ATOM 672 C C . ALA A 1 91 ? 0.294 6.954 2.460 1.00 91.44 91 ALA A C 1
ATOM 674 O O . ALA A 1 91 ? -0.562 6.550 3.251 1.00 91.44 91 ALA A O 1
ATOM 675 N N . PHE A 1 92 ? 1.549 6.509 2.501 1.00 90.88 92 PHE A N 1
ATOM 676 C CA . PHE A 1 92 ? 1.965 5.442 3.406 1.00 90.88 92 PHE A CA 1
ATOM 677 C C . PHE A 1 92 ? 2.062 5.901 4.866 1.00 90.88 92 PHE A C 1
ATOM 679 O O . PHE A 1 92 ? 1.693 5.143 5.761 1.00 90.88 92 PHE A O 1
ATOM 686 N N . ALA A 1 93 ? 2.470 7.145 5.135 1.00 93.88 93 ALA A N 1
ATOM 687 C CA . ALA A 1 93 ? 2.439 7.702 6.487 1.00 93.88 93 ALA A CA 1
ATOM 688 C C . ALA A 1 93 ? 1.005 7.757 7.034 1.00 93.88 93 ALA A C 1
ATOM 690 O O . ALA A 1 93 ? 0.751 7.338 8.163 1.00 93.88 93 ALA A O 1
ATOM 691 N N . GLY A 1 94 ? 0.043 8.205 6.222 1.00 93.44 94 GLY A N 1
ATOM 692 C CA . GLY A 1 94 ? -1.359 8.206 6.623 1.00 93.44 94 GLY A CA 1
ATOM 693 C C . GLY A 1 94 ? -1.916 6.793 6.829 1.00 93.44 94 GLY A C 1
ATOM 694 O O . GLY A 1 94 ? -2.645 6.569 7.795 1.00 93.44 94 GLY A O 1
ATOM 695 N N . LEU A 1 95 ? -1.496 5.811 6.023 1.00 92.25 95 LEU A N 1
ATOM 696 C CA . LEU A 1 95 ? -1.824 4.397 6.246 1.00 92.25 95 LEU A CA 1
ATOM 697 C C . LEU A 1 95 ? -1.310 3.889 7.608 1.00 92.25 95 LEU A C 1
ATOM 699 O O . LEU A 1 95 ? -2.040 3.189 8.312 1.00 92.25 95 LEU A O 1
ATOM 703 N N . LEU A 1 96 ? -0.099 4.278 8.024 1.00 94.75 96 LEU A N 1
ATOM 704 C CA . LEU A 1 96 ? 0.427 3.952 9.357 1.00 94.75 96 LEU A CA 1
ATOM 705 C C . LEU A 1 96 ? -0.390 4.614 10.474 1.00 94.75 96 LEU A C 1
ATOM 707 O O . LEU A 1 96 ? -0.678 3.971 11.483 1.00 94.75 96 LEU A O 1
ATOM 711 N N . VAL A 1 97 ? -0.822 5.866 10.294 1.00 95.38 97 VAL A N 1
ATOM 712 C CA . VAL A 1 97 ? -1.702 6.556 11.256 1.00 95.38 97 VAL A CA 1
ATOM 713 C C . VAL A 1 97 ? -3.046 5.834 11.389 1.00 95.38 97 VAL A C 1
ATOM 715 O O . VAL A 1 97 ? -3.523 5.631 12.508 1.00 95.38 97 VAL A O 1
ATOM 718 N N . VAL A 1 98 ? -3.637 5.390 10.273 1.00 92.12 98 VAL A N 1
ATOM 719 C CA . VAL A 1 98 ? -4.867 4.580 10.273 1.00 92.12 98 VAL A CA 1
ATOM 720 C C . VAL A 1 98 ? -4.647 3.262 11.009 1.00 92.12 98 VAL A C 1
ATOM 722 O O . VAL A 1 98 ? -5.447 2.918 11.878 1.00 92.12 98 VAL A O 1
ATOM 725 N N . GLY A 1 99 ? -3.553 2.554 10.715 1.00 90.88 99 GLY A N 1
ATOM 726 C CA . GLY A 1 99 ? -3.215 1.293 11.374 1.00 90.88 99 GLY A CA 1
ATOM 727 C C . GLY A 1 99 ? -3.022 1.445 12.883 1.00 90.88 99 GLY A C 1
ATOM 728 O O . GLY A 1 99 ? -3.585 0.677 13.661 1.00 90.88 99 GLY A O 1
ATOM 729 N N . CYS A 1 100 ? -2.308 2.486 13.319 1.00 93.69 100 CYS A N 1
ATOM 730 C CA . CYS A 1 100 ? -2.162 2.830 14.734 1.00 93.69 100 CYS A CA 1
ATOM 731 C C . CYS A 1 100 ? -3.513 3.152 15.388 1.00 93.69 100 CYS A C 1
ATOM 733 O O . CYS A 1 100 ? -3.768 2.725 16.514 1.00 93.69 100 CYS A O 1
ATOM 735 N N . GLY A 1 101 ? -4.388 3.883 14.691 1.00 91.31 101 GLY A N 1
ATOM 736 C CA . GLY A 1 101 ? -5.747 4.169 15.148 1.00 91.31 101 GLY A CA 1
ATOM 737 C C . GLY A 1 101 ? -6.589 2.905 15.322 1.00 91.31 101 GLY A C 1
ATOM 738 O O . GLY A 1 101 ? -7.230 2.731 16.356 1.00 91.31 101 GLY A O 1
ATOM 739 N N . ALA A 1 102 ? -6.540 1.999 14.345 1.00 88.94 102 ALA A N 1
ATOM 740 C CA . ALA A 1 102 ? -7.243 0.720 14.384 1.00 88.94 102 ALA A CA 1
ATOM 741 C C . ALA A 1 102 ? -6.723 -0.203 15.494 1.00 88.94 102 ALA A C 1
ATOM 743 O O . ALA A 1 102 ? -7.518 -0.826 16.197 1.00 88.94 102 ALA A O 1
ATOM 744 N N . TRP A 1 103 ? -5.406 -0.248 15.701 1.00 92.88 103 TRP A N 1
ATOM 745 C CA . TRP A 1 103 ? -4.791 -0.987 16.804 1.00 92.88 103 TRP A CA 1
ATOM 746 C C . TRP A 1 103 ? -5.210 -0.431 18.170 1.00 92.88 103 TRP A C 1
ATOM 748 O O . TRP A 1 103 ? -5.686 -1.183 19.017 1.00 92.88 103 TRP A O 1
ATOM 758 N N . ARG A 1 104 ? -5.129 0.893 18.371 1.00 90.62 104 ARG A N 1
ATOM 759 C CA . ARG A 1 104 ? -5.552 1.542 19.627 1.00 90.62 104 ARG A CA 1
ATOM 760 C C . ARG A 1 104 ? -7.034 1.343 19.931 1.00 90.62 104 ARG A C 1
ATOM 762 O O . ARG A 1 104 ? -7.405 1.234 21.093 1.00 90.62 104 ARG A O 1
ATOM 769 N N . ALA A 1 105 ? -7.870 1.285 18.899 1.00 87.25 105 ALA A N 1
ATOM 770 C CA . ALA A 1 105 ? -9.294 1.006 19.036 1.00 87.25 105 ALA A CA 1
ATOM 771 C C . ALA A 1 105 ? -9.605 -0.493 19.252 1.00 87.25 105 ALA A C 1
ATOM 773 O O . ALA A 1 105 ? -10.773 -0.857 19.361 1.00 87.25 105 ALA A O 1
ATOM 774 N N . GLY A 1 106 ? -8.596 -1.373 19.285 1.00 87.06 106 GLY A N 1
ATOM 775 C CA . GLY A 1 106 ? -8.769 -2.818 19.468 1.00 87.06 106 GLY A CA 1
ATOM 776 C C . GLY A 1 106 ? -9.313 -3.554 18.240 1.00 87.06 106 GLY A C 1
ATOM 777 O O . GLY A 1 106 ? -9.716 -4.709 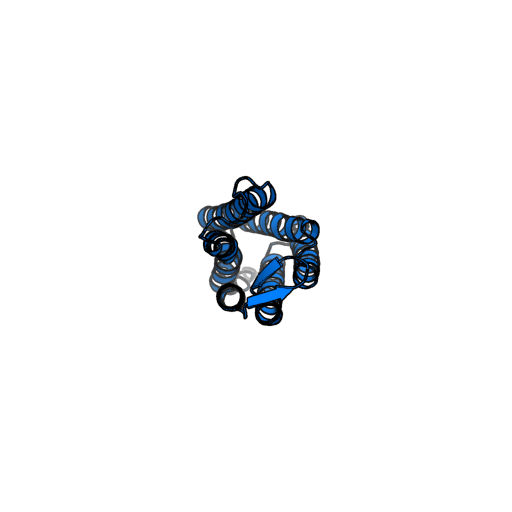18.347 1.00 87.06 106 GLY A O 1
ATOM 778 N N . HIS A 1 107 ? -9.336 -2.905 17.071 1.00 86.38 107 HIS A N 1
ATOM 779 C CA . HIS A 1 107 ? -9.770 -3.527 15.818 1.00 86.38 107 HIS A CA 1
ATOM 780 C C . HIS A 1 107 ? -8.666 -4.368 15.185 1.00 86.38 107 HIS A C 1
ATOM 782 O O . HIS A 1 107 ? -8.972 -5.339 14.495 1.00 86.38 107 HIS A O 1
ATOM 788 N N . TRP A 1 108 ? -7.403 -3.978 15.381 1.00 90.25 108 TRP A N 1
ATOM 789 C CA . TRP A 1 108 ? -6.238 -4.699 14.871 1.00 90.25 108 TRP A CA 1
ATOM 790 C C . TRP A 1 108 ? -5.388 -5.251 16.012 1.00 90.25 108 TRP A C 1
ATOM 792 O O . TRP A 1 108 ? -5.165 -4.599 17.031 1.00 90.25 108 TRP A O 1
ATOM 802 N N . SER A 1 109 ? -4.866 -6.450 15.800 1.00 91.31 109 SER A N 1
ATOM 803 C CA . SER A 1 109 ? -3.827 -7.067 16.614 1.00 91.31 109 SER A CA 1
ATOM 804 C C . SER A 1 109 ? -2.470 -6.363 16.428 1.00 91.31 109 SER A C 1
ATOM 806 O O . SER A 1 109 ? -2.216 -5.766 15.377 1.00 91.31 109 SER A O 1
ATOM 808 N N . PRO A 1 110 ? -1.547 -6.468 17.405 1.00 91.88 110 PRO A N 1
ATOM 809 C CA . PRO A 1 110 ? -0.178 -5.971 17.250 1.00 91.88 110 PRO A CA 1
ATOM 810 C C . PRO A 1 110 ? 0.548 -6.571 16.039 1.00 91.88 110 PRO A C 1
ATOM 812 O O . PRO A 1 110 ? 1.353 -5.890 15.413 1.00 91.88 110 PRO A O 1
ATOM 815 N N . LEU A 1 111 ? 0.240 -7.825 15.684 1.00 89.44 111 LEU A N 1
ATOM 816 C CA . LEU A 1 111 ? 0.813 -8.497 14.518 1.00 89.44 111 LEU A CA 1
ATOM 817 C C . LEU A 1 111 ? 0.418 -7.791 13.215 1.00 89.44 111 LEU A C 1
ATOM 819 O O . LEU A 1 111 ? 1.281 -7.537 12.388 1.00 89.44 111 LEU A O 1
ATOM 823 N N . GLU A 1 112 ? -0.857 -7.430 13.045 1.00 89.31 112 GLU A N 1
ATOM 824 C CA . GLU A 1 112 ? -1.328 -6.708 11.852 1.00 89.31 112 GLU A CA 1
ATOM 825 C C . GLU A 1 112 ? -0.639 -5.352 11.701 1.00 89.31 112 GLU A C 1
ATOM 827 O O . GLU A 1 112 ? -0.177 -5.009 10.611 1.00 89.31 112 GLU A O 1
ATOM 832 N N . LEU A 1 113 ? -0.530 -4.601 12.802 1.00 91.75 113 LEU A N 1
ATOM 833 C CA . LEU A 1 113 ? 0.197 -3.336 12.808 1.00 91.75 113 LEU A CA 1
ATOM 834 C C . LEU A 1 113 ? 1.683 -3.554 12.490 1.00 91.75 113 LEU A C 1
ATOM 836 O O . LEU A 1 113 ? 2.239 -2.830 11.671 1.00 91.75 113 LEU A O 1
ATOM 840 N N . GLY A 1 114 ? 2.307 -4.571 13.088 1.00 90.25 114 GLY A N 1
ATOM 841 C CA . GLY A 1 114 ? 3.695 -4.945 12.829 1.00 90.25 114 GLY A CA 1
ATOM 842 C C . GLY A 1 114 ? 3.939 -5.293 11.361 1.00 90.25 114 GLY A C 1
ATOM 843 O O . GLY A 1 114 ? 4.829 -4.724 10.743 1.00 90.25 114 GLY A O 1
ATOM 844 N N . THR A 1 115 ? 3.107 -6.149 10.761 1.00 89.00 115 THR A N 1
ATOM 845 C CA . THR A 1 115 ? 3.189 -6.508 9.336 1.00 89.00 115 THR A CA 1
ATOM 846 C C . THR A 1 115 ? 3.038 -5.290 8.424 1.00 89.00 115 THR A C 1
ATOM 848 O O . THR A 1 115 ? 3.759 -5.178 7.428 1.00 89.00 115 THR A O 1
ATOM 851 N N . LEU A 1 116 ? 2.136 -4.363 8.765 1.00 91.31 116 LEU A N 1
ATOM 852 C CA . LEU A 1 116 ? 1.981 -3.114 8.027 1.00 91.31 116 LEU A CA 1
ATOM 853 C C . LEU A 1 116 ? 3.247 -2.250 8.129 1.00 91.31 116 LEU A C 1
ATOM 855 O O . LEU A 1 116 ? 3.794 -1.851 7.104 1.00 91.31 116 LEU A O 1
ATOM 859 N N . VAL A 1 117 ? 3.720 -1.981 9.350 1.00 92.25 117 VAL A N 1
ATOM 860 C CA . VAL A 1 117 ? 4.913 -1.159 9.609 1.00 92.25 117 VAL A CA 1
ATOM 861 C C . VAL A 1 117 ? 6.136 -1.751 8.918 1.00 92.25 117 VAL A C 1
ATOM 863 O O . VAL A 1 117 ? 6.855 -1.029 8.234 1.00 92.25 117 VAL A O 1
ATOM 866 N N . THR A 1 118 ? 6.355 -3.059 9.048 1.00 87.88 118 THR A N 1
ATOM 867 C CA . THR A 1 118 ? 7.477 -3.753 8.416 1.00 87.88 118 THR A CA 1
ATOM 868 C C . THR A 1 118 ? 7.387 -3.690 6.897 1.00 87.88 118 THR A C 1
ATOM 870 O O . THR A 1 118 ? 8.383 -3.367 6.263 1.00 87.88 118 THR A O 1
ATOM 873 N N . GLY A 1 119 ? 6.224 -3.937 6.288 1.00 85.38 119 GLY A N 1
ATOM 874 C CA . GLY A 1 119 ? 6.112 -3.885 4.827 1.00 85.38 119 GLY A CA 1
ATOM 875 C C . GLY A 1 119 ? 6.283 -2.481 4.253 1.00 85.38 119 GLY A C 1
ATOM 876 O O . GLY A 1 119 ? 7.014 -2.306 3.282 1.00 85.38 119 GLY A O 1
ATOM 877 N N . VAL A 1 120 ? 5.686 -1.469 4.892 1.00 88.69 120 VAL A N 1
ATOM 878 C CA . VAL A 1 120 ? 5.875 -0.062 4.504 1.00 88.69 120 VAL A CA 1
ATOM 879 C C . VAL A 1 120 ? 7.330 0.364 4.705 1.00 88.69 120 VAL A C 1
ATOM 881 O O . VAL A 1 120 ? 7.929 0.950 3.806 1.00 88.69 120 VAL A O 1
ATOM 884 N N . GLY A 1 121 ? 7.909 0.058 5.868 1.00 86.88 121 GLY A N 1
ATOM 885 C CA . GLY A 1 121 ? 9.276 0.430 6.223 1.00 86.88 121 GLY A CA 1
ATOM 886 C C . GLY A 1 121 ? 10.323 -0.236 5.334 1.00 86.88 121 GLY A C 1
ATOM 887 O O . GLY A 1 121 ? 11.214 0.449 4.840 1.00 86.88 121 GLY A O 1
ATOM 888 N N . LEU A 1 122 ? 10.197 -1.541 5.074 1.00 82.88 122 LEU A N 1
ATOM 889 C CA . LEU A 1 122 ? 11.089 -2.255 4.157 1.00 82.88 122 LEU A CA 1
ATOM 890 C C . LEU A 1 12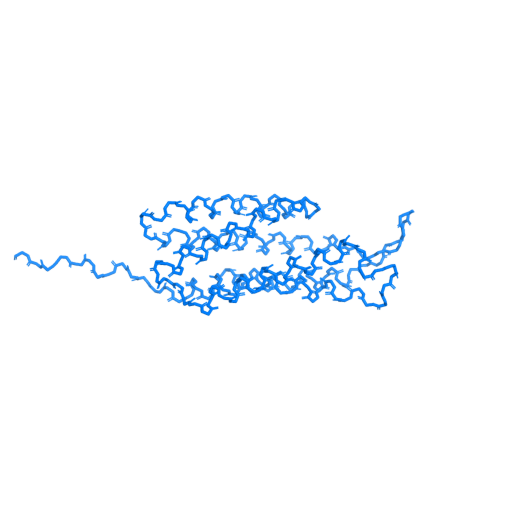2 ? 10.935 -1.747 2.723 1.00 82.88 122 LEU A C 1
ATOM 892 O O . LEU A 1 122 ? 11.945 -1.499 2.069 1.00 82.88 122 LEU A O 1
ATOM 896 N N . GLY A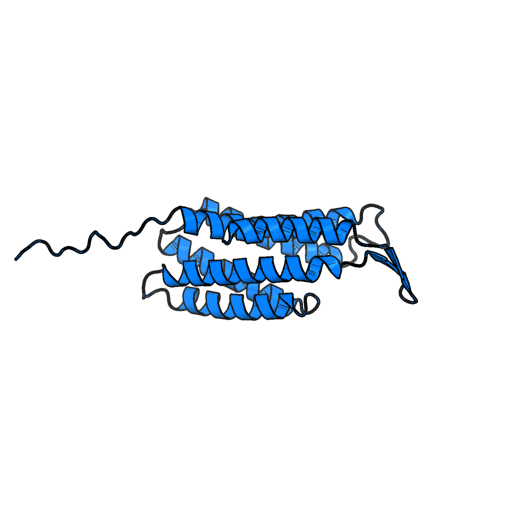 1 123 ? 9.699 -1.534 2.257 1.00 81.62 123 GLY A N 1
ATOM 897 C CA . GLY A 1 123 ? 9.437 -0.980 0.929 1.00 81.62 123 GLY A CA 1
ATOM 898 C C . GLY A 1 123 ? 10.132 0.369 0.726 1.00 81.62 123 GLY A C 1
ATOM 899 O O . GLY A 1 123 ? 10.877 0.544 -0.236 1.00 81.62 123 GLY A O 1
ATOM 900 N N . TRP A 1 124 ? 9.978 1.302 1.673 1.00 82.88 124 TRP A N 1
ATOM 901 C CA . TRP A 1 124 ? 10.635 2.614 1.609 1.00 82.88 124 TRP A CA 1
ATOM 902 C C . TRP A 1 124 ? 12.146 2.565 1.815 1.00 82.88 124 TRP A C 1
ATOM 904 O O . TRP A 1 124 ? 12.875 3.220 1.073 1.00 82.88 124 TRP A O 1
ATOM 914 N N . GLY A 1 125 ? 12.634 1.802 2.797 1.00 77.44 125 GLY A N 1
ATOM 915 C CA . GLY A 1 125 ? 14.067 1.673 3.062 1.00 77.44 125 GLY A CA 1
ATOM 916 C C . GLY A 1 125 ? 14.815 1.187 1.826 1.00 77.44 125 GLY A C 1
ATOM 917 O O . GLY A 1 125 ? 15.852 1.737 1.462 1.00 77.44 125 GLY A O 1
ATOM 918 N N . LEU A 1 126 ? 14.234 0.227 1.113 1.00 70.69 126 LEU A N 1
ATOM 919 C CA . LEU A 1 126 ? 14.831 -0.306 -0.099 1.00 70.69 126 LEU A CA 1
ATOM 920 C C . LEU A 1 126 ? 14.725 0.665 -1.288 1.00 70.69 126 LEU A C 1
ATOM 922 O O . LEU A 1 126 ? 15.720 0.841 -1.991 1.00 70.69 126 LEU A O 1
ATOM 926 N N . VAL A 1 127 ? 13.599 1.372 -1.468 1.00 75.00 127 VAL A N 1
ATOM 927 C CA . VAL A 1 127 ? 13.476 2.466 -2.459 1.00 75.00 127 VAL A CA 1
ATOM 928 C C . VAL A 1 127 ? 14.561 3.527 -2.251 1.00 75.00 127 VAL A C 1
ATOM 930 O O . VAL A 1 127 ? 15.213 3.939 -3.208 1.00 75.00 127 VAL A O 1
ATOM 933 N N . LEU A 1 128 ? 14.803 3.934 -1.002 1.00 74.69 128 LEU A N 1
ATOM 934 C CA . LEU A 1 128 ? 15.828 4.924 -0.664 1.00 74.69 128 LEU A CA 1
ATOM 935 C C . LEU A 1 128 ? 17.245 4.402 -0.913 1.00 74.69 128 LEU A C 1
ATOM 937 O O . LEU A 1 128 ? 18.079 5.153 -1.414 1.00 74.69 128 LEU A O 1
ATOM 941 N N . THR A 1 129 ? 17.523 3.124 -0.627 1.00 67.50 129 THR A N 1
ATOM 942 C CA . THR A 1 129 ? 18.818 2.532 -1.001 1.00 67.50 129 THR A CA 1
ATOM 943 C C . THR A 1 129 ? 19.004 2.470 -2.517 1.00 67.50 129 THR A C 1
ATOM 945 O O . THR A 1 129 ? 20.097 2.743 -2.997 1.00 67.50 129 THR A O 1
ATOM 948 N N . GLY A 1 130 ? 17.950 2.164 -3.284 1.00 64.25 130 GLY A N 1
ATOM 949 C CA . GLY A 1 130 ? 17.971 2.197 -4.749 1.00 64.25 130 GLY A CA 1
ATOM 950 C C . GLY A 1 130 ? 18.285 3.594 -5.288 1.00 64.25 130 GLY A C 1
ATOM 951 O O . GLY A 1 130 ? 19.179 3.753 -6.116 1.00 64.25 130 GLY A O 1
ATOM 952 N N . ALA A 1 131 ? 17.602 4.612 -4.762 1.00 65.25 131 ALA A N 1
ATOM 953 C CA . ALA A 1 131 ? 17.779 6.006 -5.163 1.00 65.25 131 ALA A CA 1
ATOM 954 C C . ALA A 1 131 ? 19.137 6.604 -4.754 1.00 65.25 131 ALA A C 1
ATOM 956 O O . ALA A 1 131 ? 19.626 7.510 -5.422 1.00 65.25 131 ALA A O 1
ATOM 957 N N . SER A 1 132 ? 19.769 6.112 -3.682 1.00 62.59 132 SER A N 1
ATOM 958 C CA . SER A 1 132 ? 21.068 6.623 -3.222 1.00 62.59 132 SER A CA 1
ATOM 959 C C . SER A 1 132 ? 22.254 6.178 -4.083 1.00 62.59 132 SER A C 1
ATOM 961 O O . SER A 1 132 ? 23.389 6.552 -3.793 1.00 62.59 132 SER A O 1
ATOM 963 N N . GLY A 1 133 ? 22.025 5.356 -5.113 1.00 54.38 133 GLY A N 1
ATOM 964 C CA . GLY A 1 133 ? 23.096 4.820 -5.949 1.00 54.38 133 GLY A CA 1
ATOM 965 C C . GLY A 1 133 ? 23.990 3.809 -5.225 1.00 54.38 133 GLY A C 1
ATOM 966 O O . GLY A 1 133 ? 24.967 3.353 -5.813 1.00 54.38 133 GLY A O 1
ATOM 967 N N . LEU A 1 134 ? 23.637 3.395 -3.995 1.00 55.22 134 LEU A N 1
ATOM 968 C CA . LEU A 1 134 ? 24.304 2.302 -3.266 1.00 55.22 134 LEU A CA 1
ATOM 969 C C . LEU A 1 134 ? 24.329 0.997 -4.079 1.00 55.22 134 LEU A C 1
ATOM 971 O O . LEU A 1 134 ? 25.196 0.157 -3.864 1.00 55.22 134 LEU A O 1
ATOM 975 N N . TRP A 1 135 ? 23.400 0.852 -5.028 1.00 48.84 135 TRP A N 1
ATOM 976 C CA . TRP A 1 135 ? 23.300 -0.288 -5.940 1.00 48.84 135 TRP A CA 1
ATOM 977 C C . TRP A 1 135 ? 24.011 -0.100 -7.291 1.00 48.84 135 TRP A C 1
ATOM 979 O O . TRP A 1 135 ? 23.937 -1.019 -8.099 1.00 48.84 135 TRP A O 1
ATOM 989 N N . GLY A 1 136 ? 24.713 1.024 -7.518 1.00 38.50 136 GLY A N 1
ATOM 990 C CA . GLY A 1 136 ? 25.625 1.270 -8.652 1.00 38.50 136 GLY A CA 1
ATOM 991 C C . GLY A 1 136 ? 25.046 1.097 -10.078 1.00 38.50 136 GLY A C 1
ATOM 992 O O . GLY A 1 136 ? 23.939 0.597 -10.262 1.00 38.50 136 GLY A O 1
ATOM 993 N N . PRO A 1 137 ? 25.770 1.513 -11.136 1.00 40.47 137 PRO A N 1
ATOM 994 C CA . PRO A 1 137 ? 25.385 1.220 -12.520 1.00 40.47 137 PRO A CA 1
ATOM 995 C C . PRO A 1 137 ? 25.651 -0.256 -12.882 1.00 40.47 137 PRO A C 1
ATOM 997 O O . PRO A 1 137 ? 26.521 -0.892 -12.284 1.00 40.47 137 PRO A O 1
ATOM 1000 N N . PRO A 1 138 ? 24.972 -0.773 -13.922 1.00 50.91 138 PRO A N 1
ATOM 1001 C CA . PRO A 1 138 ? 23.838 -1.668 -13.724 1.00 50.91 138 PRO A CA 1
ATOM 1002 C C . PRO A 1 138 ? 24.257 -2.910 -12.930 1.00 50.91 138 PRO A C 1
ATOM 1004 O O . PRO A 1 138 ? 25.051 -3.736 -13.385 1.00 50.91 138 PRO A O 1
ATOM 1007 N N . THR A 1 139 ? 23.683 -3.088 -11.747 1.00 45.69 139 THR A N 1
ATOM 1008 C CA . THR A 1 139 ? 23.717 -4.410 -11.130 1.00 45.69 139 THR A CA 1
ATOM 1009 C C . THR A 1 139 ? 23.023 -5.403 -12.075 1.00 45.69 139 THR A C 1
ATOM 1011 O O . THR A 1 139 ? 21.940 -5.103 -12.579 1.00 45.69 139 THR A O 1
ATOM 1014 N N . PRO A 1 140 ? 23.600 -6.592 -12.329 1.00 48.97 140 PRO A N 1
ATOM 1015 C CA . PRO A 1 140 ? 23.026 -7.593 -13.235 1.00 48.97 140 PRO A CA 1
ATOM 1016 C C . PRO A 1 140 ? 21.658 -8.156 -12.796 1.00 48.97 140 PRO A C 1
ATOM 1018 O O . PRO A 1 140 ? 21.134 -9.040 -13.461 1.00 48.97 140 PRO A O 1
ATOM 1021 N N . ASN A 1 141 ? 21.067 -7.644 -11.710 1.00 48.91 141 ASN A N 1
ATOM 1022 C CA . ASN A 1 141 ? 19.748 -8.023 -11.211 1.00 48.91 141 ASN A CA 1
ATOM 1023 C C . ASN A 1 141 ? 18.854 -6.784 -11.013 1.00 48.91 141 ASN A C 1
ATOM 1025 O O . ASN A 1 141 ? 18.688 -6.320 -9.880 1.00 48.91 141 ASN A O 1
ATOM 1029 N N . PRO A 1 142 ? 18.211 -6.273 -12.082 1.00 54.16 142 PRO A N 1
ATOM 1030 C CA . PRO A 1 142 ? 17.087 -5.335 -11.959 1.00 54.16 142 PRO A CA 1
ATOM 1031 C C . PRO A 1 142 ? 15.929 -5.894 -11.101 1.00 54.16 142 PRO A C 1
ATOM 1033 O O . PRO A 1 142 ? 15.092 -5.140 -10.610 1.00 54.16 142 PRO A O 1
ATOM 1036 N N . ASP A 1 143 ? 15.917 -7.205 -10.852 1.00 53.44 143 ASP A N 1
ATOM 1037 C CA . ASP A 1 143 ? 14.872 -7.951 -10.148 1.00 53.44 143 ASP A CA 1
ATOM 1038 C C . ASP A 1 143 ? 14.707 -7.573 -8.665 1.00 53.44 143 ASP A C 1
ATOM 1040 O O . ASP A 1 143 ? 13.601 -7.666 -8.124 1.00 53.44 143 ASP A O 1
ATOM 1044 N N . ILE A 1 14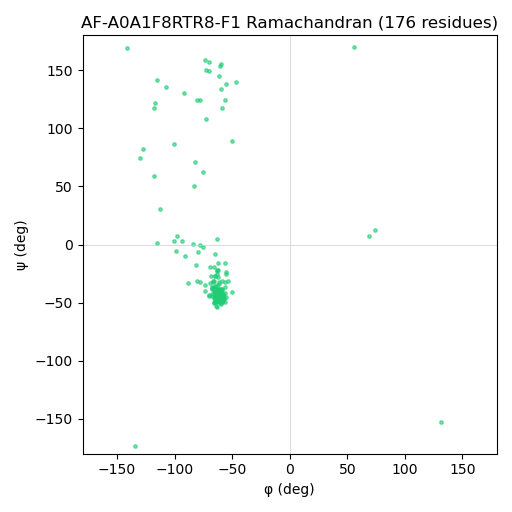4 ? 15.763 -7.077 -8.001 1.00 55.41 144 ILE A N 1
ATOM 1045 C CA . ILE A 1 144 ? 15.685 -6.674 -6.585 1.00 55.41 144 ILE A CA 1
ATOM 1046 C C . ILE A 1 144 ? 14.667 -5.550 -6.388 1.00 55.41 144 ILE A C 1
ATOM 1048 O O . ILE A 1 144 ? 13.891 -5.604 -5.440 1.00 55.41 144 ILE A O 1
ATOM 1052 N N . GLN A 1 145 ? 14.583 -4.585 -7.308 1.00 55.16 145 GLN A N 1
ATOM 1053 C CA . GLN A 1 145 ? 13.638 -3.465 -7.210 1.00 55.16 145 GLN A CA 1
ATOM 1054 C C . GLN A 1 145 ? 12.172 -3.932 -7.249 1.00 55.16 145 GLN A C 1
ATOM 1056 O O . GLN A 1 145 ? 11.287 -3.298 -6.675 1.00 55.16 145 GLN A O 1
ATOM 1061 N N . TYR A 1 146 ? 11.905 -5.089 -7.850 1.00 58.78 146 TYR A N 1
ATOM 1062 C CA . TYR A 1 146 ? 10.563 -5.653 -7.929 1.00 58.78 146 TYR A CA 1
ATOM 1063 C C . TYR A 1 146 ? 10.208 -6.530 -6.730 1.00 58.78 146 TYR A C 1
ATOM 1065 O O . TYR A 1 146 ? 9.066 -6.496 -6.271 1.00 58.78 146 TYR A O 1
ATOM 1073 N N . VAL A 1 147 ? 11.188 -7.233 -6.149 1.00 58.72 147 VAL A N 1
ATOM 1074 C CA . VAL A 1 147 ? 11.040 -7.847 -4.817 1.00 58.72 147 VAL A CA 1
ATOM 1075 C C . VAL A 1 147 ? 10.737 -6.762 -3.775 1.00 58.72 147 VAL A C 1
ATOM 1077 O O . VAL A 1 147 ? 9.883 -6.945 -2.911 1.00 58.72 147 VAL A O 1
ATOM 1080 N N . VAL A 1 148 ? 11.377 -5.598 -3.912 1.00 58.38 148 VAL A N 1
ATOM 1081 C CA . VAL A 1 148 ? 11.188 -4.412 -3.066 1.00 58.38 148 VAL A CA 1
ATOM 1082 C C . VAL A 1 148 ? 9.771 -3.857 -3.162 1.00 58.38 148 VAL A C 1
ATOM 1084 O O . VAL A 1 148 ? 9.129 -3.650 -2.131 1.00 58.38 148 VAL A O 1
ATOM 1087 N N . LEU A 1 149 ? 9.246 -3.660 -4.377 1.00 64.94 149 LEU A N 1
ATOM 1088 C CA . LEU A 1 149 ? 7.863 -3.215 -4.522 1.00 64.94 149 LEU A CA 1
ATOM 1089 C C . LEU A 1 149 ? 6.862 -4.283 -4.058 1.00 64.94 149 LEU A C 1
ATOM 1091 O O . LEU A 1 149 ? 5.809 -3.926 -3.534 1.00 64.94 149 LEU A O 1
ATOM 1095 N N . ALA A 1 150 ? 7.165 -5.577 -4.194 1.00 67.19 150 ALA A N 1
ATOM 1096 C CA . ALA A 1 150 ? 6.262 -6.643 -3.761 1.00 67.19 150 ALA A CA 1
ATOM 1097 C C . ALA A 1 150 ? 5.992 -6.612 -2.248 1.00 67.19 150 ALA A C 1
ATOM 1099 O O . ALA A 1 150 ? 4.897 -6.971 -1.823 1.00 67.19 150 ALA A O 1
ATOM 1100 N N . LEU A 1 151 ? 6.925 -6.109 -1.430 1.00 71.81 151 LEU A N 1
ATOM 1101 C CA . LEU A 1 151 ? 6.731 -5.991 0.021 1.00 71.81 151 LEU A CA 1
ATOM 1102 C C . LEU A 1 151 ? 5.613 -5.018 0.404 1.00 71.81 151 LEU A C 1
ATOM 1104 O O . LEU A 1 151 ? 4.952 -5.225 1.425 1.00 71.81 151 LEU A O 1
ATOM 1108 N N . PHE A 1 152 ? 5.321 -4.021 -0.440 1.00 75.19 152 PHE A N 1
ATOM 1109 C CA . PHE A 1 152 ? 4.178 -3.139 -0.220 1.00 75.19 152 PHE A CA 1
ATOM 1110 C C . PHE A 1 152 ? 2.846 -3.896 -0.249 1.00 75.19 152 PHE A C 1
ATOM 1112 O O . PHE A 1 152 ? 1.899 -3.434 0.383 1.00 75.19 152 PHE A O 1
ATOM 1119 N N . VAL A 1 153 ? 2.767 -5.086 -0.868 1.00 81.25 153 VAL A N 1
ATOM 1120 C CA . VAL A 1 153 ? 1.540 -5.904 -0.898 1.00 81.25 153 VAL A CA 1
ATOM 1121 C C . VAL A 1 153 ? 1.005 -6.212 0.502 1.00 81.25 153 VAL A C 1
ATOM 1123 O O . VAL A 1 153 ? -0.202 -6.400 0.675 1.00 81.25 153 VAL A O 1
ATOM 1126 N N . SER A 1 154 ? 1.869 -6.212 1.523 1.00 79.25 154 SER A N 1
ATOM 1127 C CA . SER A 1 154 ? 1.452 -6.444 2.903 1.00 79.25 154 SER A CA 1
ATOM 1128 C C . SER A 1 154 ? 0.415 -5.417 3.375 1.00 79.25 154 SER A C 1
ATOM 1130 O O . SER A 1 154 ? -0.490 -5.780 4.124 1.00 79.25 154 SER A O 1
ATOM 1132 N N . ALA A 1 155 ? 0.457 -4.176 2.872 1.00 80.88 155 ALA A N 1
ATOM 1133 C CA . ALA A 1 155 ? -0.558 -3.160 3.136 1.00 80.88 155 ALA A CA 1
ATOM 1134 C C . ALA A 1 155 ? -1.952 -3.621 2.682 1.00 80.88 155 ALA A C 1
ATOM 1136 O O . ALA A 1 155 ? -2.920 -3.546 3.440 1.00 80.88 155 ALA A O 1
ATOM 1137 N N . TRP A 1 156 ? -2.055 -4.172 1.472 1.00 87.06 156 TRP A N 1
ATOM 1138 C CA . TRP A 1 156 ? -3.308 -4.705 0.937 1.00 87.06 156 TRP A CA 1
ATOM 1139 C C . TRP A 1 156 ? -3.769 -5.950 1.687 1.00 87.06 156 TRP A C 1
ATOM 1141 O 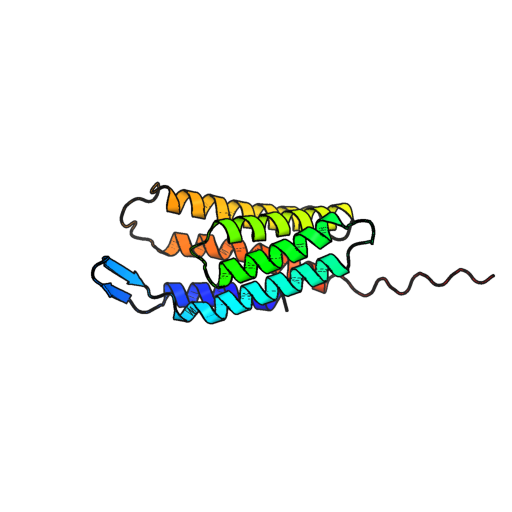O . TRP A 1 156 ? -4.970 -6.110 1.910 1.00 87.06 156 TRP A O 1
ATOM 1151 N N . VAL A 1 157 ? -2.835 -6.814 2.097 1.00 84.62 157 VAL A N 1
ATOM 1152 C CA . VAL A 1 157 ? -3.138 -8.013 2.889 1.00 84.62 157 VAL A CA 1
ATOM 1153 C C . VAL A 1 157 ? -3.695 -7.626 4.256 1.00 84.62 157 VAL A C 1
ATOM 1155 O O . VAL A 1 157 ? -4.758 -8.114 4.627 1.00 84.62 157 VAL A O 1
ATOM 1158 N N . VAL A 1 158 ? -3.044 -6.713 4.980 1.00 82.88 158 VAL A N 1
ATOM 1159 C CA . VAL A 1 158 ? -3.482 -6.272 6.315 1.00 82.88 158 VAL A CA 1
ATOM 1160 C C . VAL A 1 158 ? -4.830 -5.548 6.240 1.00 82.88 158 VAL A C 1
ATOM 1162 O O . VAL A 1 158 ? -5.772 -5.896 6.959 1.00 82.88 158 VAL A O 1
ATOM 1165 N N . VAL A 1 159 ? -4.981 -4.585 5.326 1.00 80.25 159 VAL A N 1
ATOM 1166 C CA . VAL A 1 159 ? -6.252 -3.862 5.160 1.00 80.25 159 VAL A CA 1
ATOM 1167 C C . VAL A 1 159 ? -7.357 -4.805 4.663 1.00 80.25 159 VAL A C 1
ATOM 1169 O O . VAL A 1 159 ? -8.480 -4.766 5.158 1.00 80.25 159 VAL A O 1
ATOM 1172 N N . GLY A 1 160 ? -7.062 -5.714 3.735 1.00 81.06 160 GLY A N 1
ATOM 1173 C CA . GLY A 1 160 ? -8.029 -6.693 3.241 1.00 81.06 160 GLY A CA 1
ATOM 1174 C C . GLY A 1 160 ? -8.475 -7.704 4.300 1.00 81.06 160 GLY A C 1
ATOM 1175 O O . GLY A 1 160 ? -9.676 -7.937 4.454 1.00 81.06 160 GLY A O 1
ATOM 1176 N N . ALA A 1 161 ? -7.533 -8.269 5.057 1.00 83.50 161 ALA A N 1
ATOM 1177 C CA . ALA A 1 161 ? -7.810 -9.230 6.121 1.00 83.50 161 ALA A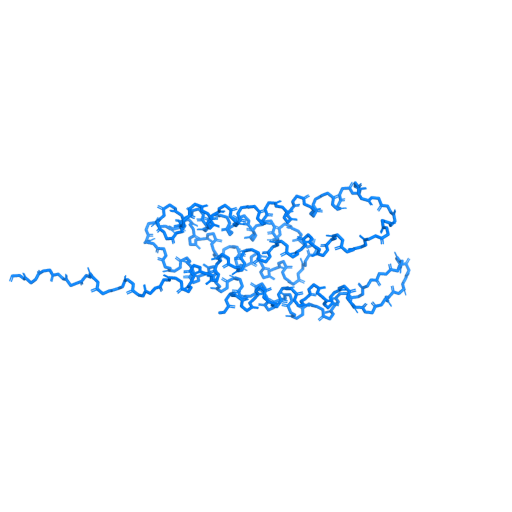 CA 1
ATOM 1178 C C . ALA A 1 161 ? -8.589 -8.596 7.280 1.00 83.50 161 ALA A C 1
ATOM 1180 O O . ALA A 1 161 ? -9.496 -9.221 7.831 1.00 83.50 161 ALA A O 1
ATOM 1181 N N . SER A 1 162 ? -8.285 -7.346 7.635 1.00 80.62 162 SER A N 1
ATOM 1182 C CA . SER A 1 162 ? -9.041 -6.634 8.670 1.00 80.62 162 SER A CA 1
ATOM 1183 C C . SER A 1 162 ? -10.485 -6.341 8.250 1.00 80.62 162 SER A C 1
ATOM 1185 O O . SER A 1 162 ? -11.406 -6.484 9.055 1.00 80.62 162 SER A O 1
ATOM 1187 N N . LEU A 1 163 ? -10.724 -6.012 6.976 1.00 80.44 163 LEU A N 1
ATOM 1188 C CA . LEU A 1 163 ? -12.080 -5.817 6.457 1.00 80.44 163 LEU A CA 1
ATOM 1189 C C . LEU A 1 163 ? -12.895 -7.113 6.425 1.00 80.44 163 LEU A C 1
ATOM 1191 O O . LEU A 1 163 ? -14.095 -7.064 6.710 1.00 80.44 163 LEU A O 1
ATOM 1195 N N . ALA A 1 164 ? -12.254 -8.244 6.115 1.00 81.81 164 ALA A N 1
ATOM 1196 C CA . ALA A 1 164 ? -12.877 -9.567 6.113 1.00 81.81 164 ALA A CA 1
ATOM 1197 C C . ALA A 1 164 ? -13.224 -10.067 7.528 1.00 81.81 164 ALA A C 1
ATOM 1199 O O . ALA A 1 164 ? -14.231 -10.743 7.712 1.00 81.81 164 ALA A O 1
ATOM 1200 N N . ARG A 1 165 ? -12.419 -9.704 8.536 1.00 76.12 165 ARG A N 1
ATOM 1201 C CA . ARG A 1 165 ? -12.591 -10.127 9.939 1.00 76.12 165 ARG A CA 1
ATOM 1202 C C . ARG A 1 165 ? -13.637 -9.361 10.735 1.00 76.12 165 ARG A C 1
ATOM 1204 O O . ARG A 1 165 ? -13.894 -9.728 11.876 1.00 76.12 165 ARG A O 1
ATOM 1211 N N . ALA A 1 166 ? -14.226 -8.309 10.181 1.00 59.00 166 ALA A N 1
ATOM 1212 C CA . ALA A 1 166 ? -15.218 -7.502 10.879 1.00 59.00 166 ALA A CA 1
ATOM 1213 C C . ALA A 1 166 ? -16.645 -7.881 10.437 1.00 59.00 166 ALA A C 1
ATOM 1215 O O . ALA A 1 166 ? -17.192 -7.235 9.535 1.00 59.00 166 ALA A O 1
ATOM 1216 N N . PRO A 1 167 ? -17.282 -8.893 11.064 1.00 52.03 167 PRO A N 1
ATOM 1217 C CA . PRO A 1 167 ? -18.722 -9.036 10.994 1.00 52.03 167 PRO A CA 1
ATOM 1218 C C . PRO A 1 167 ? -19.369 -7.912 11.812 1.00 52.03 167 PRO A C 1
ATOM 1220 O O . PRO A 1 167 ? -18.805 -7.393 12.777 1.00 52.03 167 PRO A O 1
ATOM 1223 N N . HIS A 1 168 ? -20.557 -7.512 11.379 1.00 50.09 168 HIS A N 1
ATOM 1224 C CA . HIS A 1 168 ? -21.361 -6.413 11.899 1.00 50.09 168 HIS A CA 1
ATOM 1225 C C . HIS A 1 168 ? -21.553 -6.443 13.432 1.00 50.09 168 HIS A C 1
ATOM 1227 O O . HIS A 1 168 ? -22.568 -6.926 13.926 1.00 50.09 168 HIS A O 1
ATOM 1233 N N . ARG A 1 169 ? -20.653 -5.831 14.216 1.00 47.59 169 ARG A N 1
ATOM 1234 C CA . ARG A 1 169 ? -20.944 -5.437 15.610 1.00 47.59 169 ARG A CA 1
ATOM 1235 C C . ARG A 1 169 ? -21.841 -4.193 15.632 1.00 47.59 169 ARG A C 1
ATOM 1237 O O . ARG A 1 169 ? -21.440 -3.130 16.089 1.00 47.59 169 ARG A O 1
ATOM 1244 N N . ARG A 1 170 ? -23.050 -4.314 15.082 1.00 46.34 170 ARG A N 1
ATOM 1245 C CA . ARG A 1 170 ? -24.138 -3.330 15.242 1.00 46.34 170 ARG A CA 1
ATOM 1246 C C . ARG A 1 170 ? -25.352 -3.892 15.993 1.00 46.34 170 ARG A C 1
ATOM 1248 O O . ARG A 1 170 ? -26.305 -3.157 16.191 1.00 46.34 170 ARG A O 1
ATOM 1255 N N . ALA A 1 171 ? -25.320 -5.147 16.450 1.00 46.50 171 ALA A N 1
ATOM 1256 C CA . ALA A 1 171 ? -26.494 -5.815 17.028 1.00 46.50 171 ALA A CA 1
ATOM 1257 C C . ALA A 1 171 ? -26.551 -5.884 18.572 1.00 46.50 171 ALA A C 1
ATOM 1259 O O . ALA A 1 171 ? -27.491 -6.459 19.101 1.00 46.50 171 ALA A O 1
ATOM 1260 N N . THR A 1 172 ? -25.600 -5.312 19.320 1.00 48.44 172 THR A N 1
ATOM 1261 C CA . THR A 1 172 ? -25.591 -5.376 20.805 1.00 48.44 172 THR A CA 1
ATOM 1262 C C . THR A 1 172 ? -25.835 -4.030 21.491 1.00 48.44 172 THR A C 1
ATOM 1264 O O . THR A 1 172 ? -25.347 -3.791 22.589 1.00 48.44 172 THR A O 1
ATOM 1267 N N . LEU A 1 173 ? -26.609 -3.152 20.852 1.00 50.97 173 LEU A N 1
ATOM 1268 C CA . LEU A 1 173 ? -27.292 -2.042 21.521 1.00 50.97 173 LEU A CA 1
ATOM 1269 C C . LEU A 1 173 ? -28.805 -2.237 21.359 1.00 50.97 173 LEU A C 1
ATOM 1271 O O . LEU A 1 173 ? -29.489 -1.415 20.760 1.00 50.97 173 LEU A O 1
ATOM 1275 N N . ALA A 1 174 ? -29.319 -3.363 21.852 1.00 53.03 174 ALA A N 1
ATOM 1276 C CA . ALA A 1 174 ? -30.669 -3.350 22.396 1.00 53.03 174 ALA A CA 1
ATOM 1277 C C . ALA A 1 174 ? -30.531 -2.780 23.818 1.00 53.03 174 ALA A C 1
ATOM 1279 O O . ALA A 1 174 ? -29.703 -3.297 24.577 1.00 53.03 174 ALA A O 1
ATOM 1280 N N . PRO A 1 175 ? -31.245 -1.699 24.179 1.00 59.88 175 PRO A N 1
ATOM 1281 C CA . PRO A 1 175 ? -31.376 -1.330 25.581 1.00 59.88 175 PRO A CA 1
ATOM 1282 C C . PRO A 1 175 ? -31.948 -2.545 26.326 1.00 59.88 175 PRO A C 1
ATOM 1284 O O . PRO A 1 175 ? -32.841 -3.191 25.775 1.00 59.88 175 PRO A O 1
ATOM 1287 N N . PRO A 1 176 ? -31.465 -2.899 27.531 1.00 61.88 176 PRO A N 1
ATOM 1288 C CA . PRO A 1 176 ? -32.274 -3.743 28.395 1.00 61.88 176 PRO A CA 1
ATOM 1289 C C . PRO A 1 176 ? -33.612 -3.021 28.578 1.00 61.88 176 PRO A C 1
ATOM 1291 O O . PRO A 1 176 ? -33.626 -1.832 28.905 1.00 61.88 176 PRO A O 1
ATOM 1294 N N . ASP A 1 177 ? -34.693 -3.720 28.244 1.00 65.75 177 ASP A N 1
ATOM 1295 C CA . ASP A 1 177 ? -36.057 -3.222 28.357 1.00 65.75 177 ASP A CA 1
ATOM 1296 C C . ASP A 1 177 ? -36.288 -2.566 29.729 1.00 65.75 177 ASP A C 1
ATOM 1298 O O . ASP A 1 177 ? -35.759 -3.015 30.752 1.00 65.75 177 ASP A O 1
ATOM 1302 N N . ALA A 1 178 ? -37.028 -1.458 29.680 1.00 54.00 178 ALA A N 1
ATOM 1303 C CA . ALA A 1 178 ? -37.451 -0.628 30.804 1.00 54.00 178 ALA A CA 1
ATOM 1304 C C . ALA A 1 178 ? -38.334 -1.373 31.818 1.00 54.00 178 ALA A C 1
ATOM 1306 O O . ALA A 1 178 ? -39.065 -2.303 31.406 1.00 54.00 178 ALA A O 1
#

Nearest PDB structures (foldseek):
  3rqe-assembly1_D  TM=4.736E-01  e=1.008E+00  Homo sapiens
  1kg8-assembly1_A  TM=3.542E-01  e=5.814E-01  Halobacterium salinarum
  6uus-assembly1_R  TM=2.104E-01  e=1.931E+00  Homo sapiens

Sequence (178 aa):
MTLLGGVLWIAALVVAINGPIVVDEWGTYRDGMAAMPLFFAAIMLLGVGMIAVALRLPEPASIPRAAAYVASMAGLLWAFAPWFMWAGVVAFAGLLVVGCGAWRAGHWSPLELGTLVTGVGLGWGLVLTGASGLWGPPTPNPDIQYVVLALFVSAWVVVGASLARAPHRRATLAPPDA

Mean predicted aligned error: 8.05 Å

pLDDT: mean 79.88, std 13.78, range [38.5, 95.38]

Radius of gyration: 18.61 Å; Cα contacts (8 Å, |Δi|>4): 223; chains: 1; bounding box: 63×23×57 Å

Solvent-accessible surface area (backbone atoms only — not comparable to full-atom values): 9325 Å² total; per-residue (Å²): 103,16,46,56,15,26,52,30,39,48,51,15,46,55,42,26,75,67,26,60,78,45,76,59,100,91,44,78,49,56,46,39,70,85,12,45,66,35,39,37,50,15,47,52,26,40,30,56,34,41,42,57,52,35,73,70,49,63,82,91,49,53,66,25,35,54,26,22,54,53,12,30,54,24,33,53,52,15,56,79,36,68,85,46,54,67,30,42,50,47,15,55,52,18,49,51,44,30,41,53,44,36,34,76,70,66,76,36,55,73,64,50,44,46,48,35,52,50,18,52,49,51,26,50,55,46,51,52,43,57,74,67,49,79,58,54,86,80,50,97,59,74,60,57,64,50,58,34,57,49,36,44,34,37,48,19,46,44,49,24,52,52,60,70,70,57,71,83,88,76,76,87,78,67,75,82,80,131

Foldseek 3Di:
DLLVLLVLLLVLLVCQVVADWDQDPVGIGGDSPVSLVSLLVSLLSLLVLQCVLLVPADPVLPLLNVLSVLLSVLSNVCSVVVVPVVSVVSNLVSLLSNLVRCVVSVLDDPVLSVLSCVLSVQLVVVVVCVVVCVCPPDDPPPPVNSVSSSSNSSSSVSSVVSVVPDDDPPPPPPPPDD